Protein AF-A0A7S1JP87-F1 (afdb_monomer_lite)

Structure (mmCIF, N/CA/C/O backbone):
data_AF-A0A7S1JP87-F1
#
_entry.id   AF-A0A7S1JP87-F1
#
loop_
_atom_site.group_PDB
_atom_site.id
_atom_site.type_symbol
_atom_site.label_atom_id
_atom_site.label_alt_id
_atom_site.label_comp_id
_atom_site.label_asym_id
_atom_site.label_entity_id
_atom_site.label_seq_id
_atom_site.pdbx_PDB_ins_code
_atom_site.Cartn_x
_atom_site.Cartn_y
_atom_site.Cartn_z
_atom_site.occupancy
_atom_site.B_iso_or_equiv
_atom_site.auth_seq_id
_atom_site.auth_comp_id
_atom_site.auth_asym_id
_atom_site.auth_atom_id
_atom_site.pdbx_PDB_model_num
ATOM 1 N N . THR A 1 1 ? -20.630 7.062 28.995 1.00 48.25 1 THR A N 1
ATOM 2 C CA . THR A 1 1 ? -21.476 5.884 29.306 1.00 48.25 1 THR A CA 1
ATOM 3 C C . THR A 1 1 ? -22.941 6.229 29.568 1.00 48.25 1 THR A C 1
ATOM 5 O O . THR A 1 1 ? -23.794 5.438 29.190 1.00 48.25 1 THR A O 1
ATOM 8 N N . GLN A 1 2 ? -23.278 7.393 30.143 1.00 40.84 2 GLN A N 1
ATOM 9 C CA . GLN A 1 2 ? -24.676 7.776 30.430 1.00 40.84 2 GLN A CA 1
ATOM 10 C C . GLN A 1 2 ? -25.511 8.145 29.181 1.00 40.84 2 GLN A C 1
ATOM 12 O O . GLN A 1 2 ? -26.689 7.822 29.131 1.00 40.84 2 GLN A O 1
ATOM 17 N N . LEU A 1 3 ? -24.895 8.730 28.144 1.00 48.69 3 LEU A N 1
ATOM 18 C CA . LEU A 1 3 ? -25.589 9.198 26.928 1.00 48.69 3 LEU A CA 1
ATOM 19 C C . LEU A 1 3 ? -26.104 8.070 26.010 1.00 48.69 3 LEU A C 1
ATOM 21 O O . LEU A 1 3 ? -27.199 8.177 25.470 1.00 48.69 3 LEU A O 1
ATOM 25 N N . ILE A 1 4 ? -25.369 6.958 25.870 1.00 52.62 4 ILE A N 1
ATOM 26 C CA . ILE A 1 4 ? -25.821 5.794 25.074 1.00 52.62 4 ILE A CA 1
ATOM 27 C C . ILE A 1 4 ? -27.034 5.128 25.748 1.00 52.62 4 ILE A C 1
ATOM 29 O O . ILE A 1 4 ? -27.994 4.760 25.081 1.00 52.62 4 ILE A O 1
ATOM 33 N N . ARG A 1 5 ? -27.056 5.078 27.091 1.00 51.31 5 ARG A N 1
ATOM 34 C CA . ARG A 1 5 ? -28.220 4.609 27.869 1.00 51.31 5 ARG A CA 1
ATOM 35 C C . ARG A 1 5 ? -29.443 5.532 27.760 1.00 51.31 5 ARG A C 1
ATOM 37 O O . ARG A 1 5 ? -30.528 5.125 28.154 1.00 51.31 5 ARG A O 1
ATOM 44 N N . GLN A 1 6 ? -29.276 6.747 27.236 1.00 52.19 6 GLN A N 1
ATOM 45 C CA . GLN A 1 6 ? -30.342 7.728 27.006 1.00 52.19 6 GLN A CA 1
ATOM 46 C C . GLN A 1 6 ? -30.792 7.788 25.532 1.00 52.19 6 GLN A C 1
ATOM 48 O O . GLN A 1 6 ? -31.493 8.719 25.148 1.00 52.19 6 GLN A O 1
ATOM 53 N N . GLY A 1 7 ? -30.417 6.804 24.701 1.00 45.25 7 GLY A N 1
ATOM 54 C CA . GLY A 1 7 ? -30.905 6.677 23.321 1.00 45.25 7 GLY A CA 1
ATOM 55 C C . GLY A 1 7 ? -30.049 7.363 22.251 1.00 45.25 7 GLY A C 1
ATOM 56 O O . GLY A 1 7 ? -30.498 7.504 21.115 1.00 45.25 7 GLY A O 1
ATOM 57 N N . ALA A 1 8 ? -28.822 7.788 22.572 1.00 60.34 8 ALA A N 1
ATOM 58 C CA . ALA A 1 8 ? -27.892 8.291 21.562 1.00 60.34 8 ALA A CA 1
ATOM 59 C C . ALA A 1 8 ? -27.488 7.170 20.586 1.00 60.34 8 ALA A C 1
ATOM 61 O O . ALA A 1 8 ? -27.010 6.124 21.022 1.00 60.34 8 ALA A O 1
ATOM 62 N N . ASN A 1 9 ? -27.643 7.402 19.277 1.00 66.44 9 ASN A N 1
ATOM 63 C CA . ASN A 1 9 ? -27.236 6.454 18.238 1.00 66.44 9 ASN A CA 1
ATOM 64 C C . ASN A 1 9 ? -25.689 6.390 18.156 1.00 66.44 9 ASN A C 1
ATOM 66 O O . ASN A 1 9 ? -25.061 7.386 17.789 1.00 66.44 9 ASN A O 1
ATOM 70 N N . PRO A 1 10 ? -25.053 5.251 18.482 1.00 64.12 10 PRO A N 1
ATOM 71 C CA . PRO A 1 10 ? -23.597 5.125 18.477 1.00 64.12 10 PRO A CA 1
ATOM 72 C C . PRO A 1 10 ? -23.017 4.872 17.078 1.00 64.12 10 PRO A C 1
ATOM 74 O O . PRO A 1 10 ? -21.809 4.993 16.887 1.00 64.12 10 PRO A O 1
ATOM 77 N N . SER A 1 11 ? -23.864 4.569 16.092 1.00 59.50 11 SER A N 1
ATOM 78 C CA . SER A 1 11 ? -23.495 4.415 14.681 1.00 59.50 11 SER A CA 1
ATOM 79 C C . SER A 1 11 ? -23.531 5.743 13.916 1.00 59.50 11 SER A C 1
ATOM 81 O O . SER A 1 11 ? -23.435 5.746 12.692 1.00 59.50 11 SER A O 1
ATOM 83 N N . VAL A 1 12 ? -23.701 6.878 14.605 1.00 64.50 12 VAL A N 1
ATOM 84 C CA . VAL A 1 12 ? -23.635 8.196 13.967 1.00 64.50 12 VAL A CA 1
ATOM 85 C C . VAL A 1 12 ? -22.235 8.396 13.390 1.00 64.50 12 VAL A C 1
ATOM 87 O O . VAL A 1 12 ? -21.228 8.169 14.059 1.00 64.50 12 VAL A O 1
ATOM 90 N N . GLU A 1 13 ? -22.179 8.843 12.142 1.00 56.00 13 GLU A N 1
ATOM 91 C CA . GLU A 1 13 ? -20.954 9.303 11.498 1.00 56.00 13 GLU A CA 1
ATOM 92 C C . GLU A 1 13 ? -20.987 10.836 11.486 1.00 56.00 13 GLU A C 1
ATOM 94 O O . GLU A 1 13 ? -21.537 11.435 10.555 1.00 56.00 13 GLU A O 1
ATOM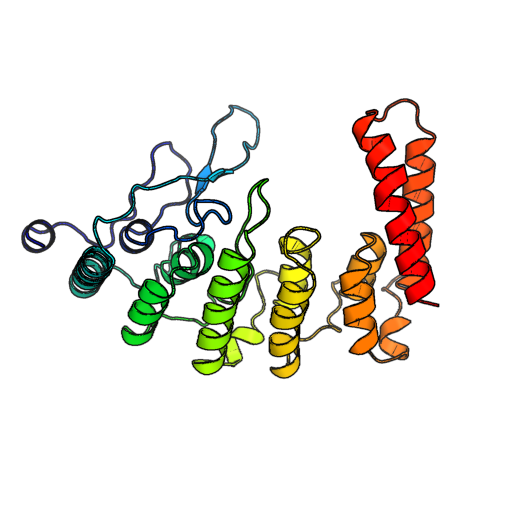 99 N N . PRO A 1 14 ? -20.513 11.519 12.546 1.00 55.47 14 PRO A N 1
ATOM 100 C CA . PRO A 1 14 ? -20.521 12.970 12.555 1.00 55.47 14 PRO A CA 1
ATOM 101 C C . PRO A 1 14 ? -19.633 13.481 11.417 1.00 55.47 14 PRO A C 1
ATOM 103 O O . PRO A 1 14 ? -18.435 13.205 11.355 1.00 55.47 14 PRO A O 1
ATOM 106 N N . SER A 1 15 ? -20.228 14.252 10.508 1.00 51.78 15 SER A N 1
ATOM 107 C CA . SER A 1 15 ? -19.459 15.007 9.521 1.00 51.78 15 SER A CA 1
ATOM 108 C C . SER A 1 15 ? -18.730 16.131 10.245 1.00 51.78 15 SER A C 1
ATOM 110 O O . SER A 1 15 ? -19.351 16.922 10.963 1.00 51.78 15 SER A O 1
ATOM 112 N N . LEU A 1 16 ? -17.429 16.252 10.013 1.00 54.56 16 LEU A N 1
ATOM 113 C CA . LEU A 1 16 ? -16.625 17.382 10.472 1.00 54.56 16 LEU A CA 1
ATOM 114 C C . LEU A 1 16 ? -16.918 18.634 9.603 1.00 54.56 16 LEU A C 1
ATOM 116 O O . LEU A 1 16 ? -16.013 19.125 8.960 1.00 54.56 16 LEU A O 1
ATOM 120 N N . ARG A 1 17 ? -18.184 19.115 9.570 1.00 47.09 17 ARG A N 1
ATOM 121 C CA . ARG A 1 17 ? -18.746 20.281 8.817 1.00 47.09 17 ARG A CA 1
ATOM 122 C C . ARG A 1 17 ? -17.831 20.853 7.698 1.00 47.09 17 ARG A C 1
ATOM 124 O O . ARG A 1 17 ? -16.993 21.692 8.001 1.00 47.09 17 ARG A O 1
ATOM 131 N N . HIS A 1 18 ? -18.096 20.609 6.407 1.00 44.28 18 HIS A N 1
ATOM 132 C CA . HIS A 1 18 ? -19.004 21.345 5.507 1.00 44.28 18 HIS A CA 1
ATOM 133 C C . HIS A 1 18 ? -19.299 20.577 4.179 1.00 44.28 18 HIS A C 1
ATOM 135 O O . HIS A 1 18 ? -18.489 20.466 3.263 1.00 44.28 18 HIS A O 1
ATOM 141 N N . ARG A 1 19 ? -20.558 20.132 4.057 1.00 36.78 19 ARG A N 1
ATOM 142 C CA . ARG A 1 19 ? -21.379 19.825 2.861 1.00 36.78 19 ARG A CA 1
ATOM 143 C C . ARG A 1 19 ? -2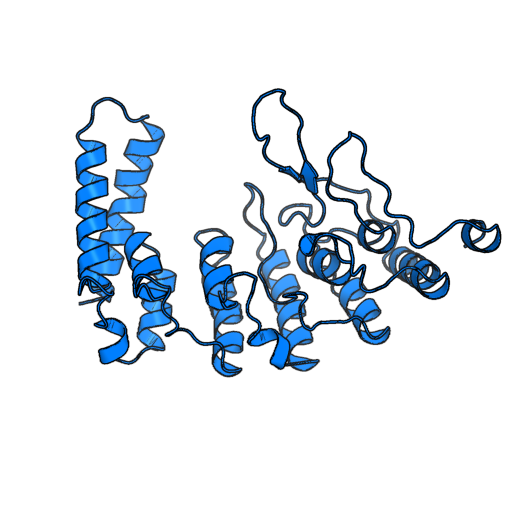0.976 18.770 1.812 1.00 36.78 19 ARG A C 1
ATOM 145 O O . ARG A 1 19 ? -21.894 18.371 1.108 1.00 36.78 19 ARG A O 1
ATOM 152 N N . HIS A 1 20 ? -19.754 18.240 1.726 1.00 43.41 20 HIS A N 1
ATOM 153 C CA . HIS A 1 20 ? -19.440 17.123 0.797 1.00 43.41 20 HIS A CA 1
ATOM 154 C C . HIS A 1 20 ? -18.233 16.271 1.261 1.00 43.41 20 HIS A C 1
ATOM 156 O O . HIS A 1 20 ? -17.220 16.199 0.568 1.00 43.41 20 HIS A O 1
ATOM 162 N N . GLU A 1 21 ? -18.289 15.660 2.450 1.00 53.44 21 GLU A N 1
ATOM 163 C CA . GLU A 1 21 ? -17.079 15.198 3.161 1.00 53.44 21 GLU A CA 1
ATOM 164 C C . GLU A 1 21 ? -17.000 13.696 3.464 1.00 53.44 21 GLU A C 1
ATOM 166 O O . GLU A 1 21 ? -18.008 12.996 3.558 1.00 53.44 21 GLU A O 1
ATOM 171 N N . LYS A 1 22 ? -15.760 13.215 3.674 1.00 59.12 22 LYS A N 1
ATOM 172 C CA . LYS A 1 22 ? -15.466 11.916 4.293 1.00 59.12 22 LYS A CA 1
ATOM 173 C C . LYS A 1 22 ? -16.102 11.885 5.693 1.00 59.12 22 LYS A C 1
ATOM 175 O O . LYS A 1 22 ? -15.598 12.529 6.610 1.00 59.12 22 LYS A O 1
ATOM 180 N N . ALA A 1 23 ? -17.189 11.140 5.860 1.00 69.75 23 ALA A N 1
ATOM 181 C CA . ALA A 1 23 ? -17.773 10.882 7.170 1.00 69.75 23 ALA A CA 1
ATOM 182 C C . ALA A 1 23 ? -16.894 9.887 7.947 1.00 69.75 23 ALA A C 1
ATOM 184 O O . ALA A 1 23 ? -16.397 8.908 7.379 1.00 69.75 23 ALA A O 1
ATOM 185 N N . TYR A 1 24 ? -16.662 10.169 9.230 1.00 81.94 24 TYR A N 1
ATOM 186 C CA . TYR A 1 24 ? -15.926 9.283 10.125 1.00 81.94 24 TYR A CA 1
ATOM 187 C C . TYR A 1 24 ? -16.892 8.691 11.156 1.00 81.94 24 TYR A C 1
ATOM 189 O O . TYR A 1 24 ? -17.609 9.446 11.815 1.00 81.94 24 TYR A O 1
ATOM 197 N N . PRO A 1 25 ? -16.895 7.364 11.344 1.00 88.00 25 PRO A N 1
ATOM 198 C CA . PRO A 1 25 ? -17.587 6.725 12.455 1.00 88.00 25 PRO A CA 1
ATOM 199 C C . PRO A 1 25 ? -17.094 7.275 13.793 1.00 88.00 25 PRO A C 1
ATOM 201 O O . PRO A 1 25 ? -15.892 7.489 13.972 1.00 88.00 25 PRO A O 1
ATOM 204 N N . LEU A 1 26 ? -17.997 7.433 14.765 1.00 88.44 26 LEU A N 1
ATOM 205 C CA . LEU A 1 26 ? -17.631 7.845 16.128 1.00 88.44 26 LEU A CA 1
ATOM 206 C C . LEU A 1 26 ? -16.529 6.970 16.733 1.00 88.44 26 LEU A C 1
ATOM 208 O O . LEU A 1 26 ? -15.628 7.479 17.396 1.00 88.44 26 LEU A O 1
ATOM 212 N N . LEU A 1 27 ? -16.570 5.663 16.460 1.00 91.75 27 LEU A N 1
ATOM 213 C CA . LEU A 1 27 ? -15.537 4.733 16.904 1.00 91.75 27 LEU A CA 1
ATOM 214 C C . LEU A 1 27 ? -14.157 5.100 16.336 1.00 91.75 27 LEU A C 1
ATOM 216 O O . LEU A 1 27 ? -13.171 5.048 17.065 1.00 91.75 27 LEU A O 1
ATOM 220 N N . SER A 1 28 ? -14.084 5.534 15.077 1.00 92.38 28 SER A N 1
ATOM 221 C CA . SER A 1 28 ? -12.836 5.974 14.448 1.00 92.38 28 SER A CA 1
ATOM 222 C C . SER A 1 28 ? -12.306 7.267 15.072 1.00 92.38 28 SER A C 1
ATOM 224 O O . SER A 1 28 ? -11.112 7.381 15.321 1.00 92.38 28 SER A O 1
ATOM 226 N N . LEU A 1 29 ? -13.190 8.223 15.382 1.00 90.81 29 LEU A N 1
ATOM 227 C CA . LEU A 1 29 ? -12.820 9.488 16.036 1.00 90.81 29 LEU A CA 1
ATOM 228 C C . LEU A 1 29 ? -12.385 9.311 17.497 1.00 90.81 29 LEU A C 1
ATOM 230 O O . LEU A 1 29 ? -11.762 10.203 18.060 1.00 90.81 29 LEU A O 1
ATOM 234 N N . SER A 1 30 ? -12.714 8.176 18.117 1.00 93.19 30 SER A N 1
ATOM 235 C CA . SER A 1 30 ? -12.288 7.865 19.484 1.00 93.19 30 SER A CA 1
ATOM 236 C C . SER A 1 30 ? -10.864 7.306 19.588 1.00 93.19 30 SER A C 1
ATOM 238 O O . SER A 1 30 ? -10.416 7.042 20.698 1.00 93.19 30 SER A O 1
ATOM 240 N N . ILE A 1 31 ? -10.154 7.110 18.472 1.00 94.62 31 ILE A N 1
ATOM 241 C CA . ILE A 1 31 ? -8.802 6.538 18.449 1.00 94.62 31 ILE A CA 1
ATOM 242 C C . ILE A 1 31 ? -7.760 7.661 18.498 1.00 94.62 31 ILE A C 1
ATOM 244 O O . ILE A 1 31 ? -7.715 8.500 17.598 1.00 94.62 31 ILE A O 1
ATOM 248 N N . ASP A 1 32 ? -6.881 7.641 19.503 1.00 92.75 32 ASP A N 1
ATOM 249 C CA . ASP A 1 32 ? -5.786 8.605 19.611 1.00 92.75 32 ASP A CA 1
ATOM 250 C C . ASP A 1 32 ? -4.741 8.383 18.517 1.00 92.75 32 ASP A C 1
ATOM 252 O O . ASP A 1 32 ? -4.296 7.259 18.268 1.00 92.75 32 ASP A O 1
ATOM 256 N N . ASP A 1 33 ? -4.300 9.480 17.907 1.00 89.94 33 ASP A N 1
ATOM 257 C CA . ASP A 1 33 ? -3.149 9.514 17.010 1.00 89.94 33 ASP A CA 1
ATOM 258 C C . ASP A 1 33 ? -1.844 9.442 17.817 1.00 89.94 33 ASP A C 1
ATOM 260 O O . ASP A 1 33 ? -1.506 10.393 18.528 1.00 89.94 33 ASP A O 1
ATOM 264 N N . MET A 1 34 ? -1.097 8.339 17.696 1.00 87.81 34 MET A N 1
ATOM 265 C CA . MET A 1 34 ? 0.194 8.119 18.367 1.00 87.81 34 MET A CA 1
ATOM 266 C C . MET A 1 34 ? 1.387 8.626 17.549 1.00 87.81 34 MET A C 1
ATOM 268 O O . MET A 1 34 ? 2.522 8.546 18.012 1.00 87.81 34 MET A O 1
ATOM 272 N N . THR A 1 35 ? 1.145 9.175 16.355 1.00 83.25 35 THR A N 1
ATOM 273 C CA . THR A 1 35 ? 2.196 9.598 15.417 1.00 83.25 35 THR A CA 1
ATOM 274 C C . THR A 1 35 ? 2.508 11.091 15.477 1.00 83.25 35 THR A C 1
ATOM 276 O O . THR A 1 35 ? 3.273 11.594 14.654 1.00 83.25 35 THR A O 1
ATOM 279 N N . ASP A 1 36 ? 1.885 11.817 16.411 1.00 78.50 36 ASP A N 1
ATOM 280 C CA . ASP A 1 36 ? 1.918 13.286 16.488 1.00 78.50 36 ASP A CA 1
ATOM 281 C C . ASP A 1 36 ? 1.579 13.952 15.142 1.00 78.50 36 ASP A C 1
ATOM 283 O O . ASP A 1 36 ? 2.114 15.001 14.782 1.00 78.50 36 ASP A O 1
ATOM 287 N N . SER A 1 37 ? 0.670 13.324 14.392 1.00 76.62 37 SER A N 1
ATOM 288 C CA . SER A 1 37 ? 0.200 13.732 13.070 1.00 76.62 37 SER A CA 1
ATOM 289 C C . SER A 1 37 ? 1.274 13.731 11.979 1.00 76.62 37 SER A C 1
ATOM 291 O O . SER A 1 37 ? 1.084 14.337 10.922 1.00 76.62 37 SER A O 1
ATOM 293 N N . THR A 1 38 ? 2.381 13.006 12.192 1.00 78.44 38 THR A N 1
ATOM 294 C CA . THR A 1 38 ? 3.339 12.689 11.119 1.00 78.44 38 THR A CA 1
ATOM 295 C C . THR A 1 38 ? 2.737 11.723 10.101 1.00 78.44 38 THR A C 1
ATOM 297 O O . THR A 1 38 ? 3.007 11.853 8.908 1.00 78.44 38 THR A O 1
ATOM 300 N N . ILE A 1 39 ? 1.854 10.823 10.549 1.00 81.81 39 ILE A N 1
ATOM 301 C CA . ILE A 1 39 ? 1.005 9.987 9.700 1.00 81.81 39 ILE A CA 1
ATOM 302 C C . ILE A 1 39 ? -0.452 10.318 10.038 1.00 81.81 39 ILE A C 1
ATOM 304 O O . ILE A 1 39 ? -0.994 9.816 11.021 1.00 81.81 39 ILE A O 1
ATOM 308 N N . PRO A 1 40 ? -1.118 11.187 9.266 1.00 82.56 40 PRO A N 1
ATOM 309 C CA . PRO A 1 40 ? -2.461 11.596 9.633 1.00 82.56 40 PRO A CA 1
ATOM 310 C C . PRO A 1 40 ? -3.466 10.449 9.520 1.00 82.56 40 PRO A C 1
ATOM 312 O O . PRO A 1 40 ? -3.652 9.851 8.457 1.00 82.56 40 PRO A O 1
ATOM 315 N N . SER A 1 41 ? -4.161 10.183 10.620 1.00 83.81 41 SER A N 1
ATOM 316 C CA . SER A 1 41 ? -5.210 9.164 10.699 1.00 83.81 41 SER A CA 1
ATOM 317 C C . SER A 1 41 ? -6.599 9.708 10.337 1.00 83.81 41 SER A C 1
ATOM 319 O O . SER A 1 41 ? -7.477 8.951 9.920 1.00 83.81 41 SER A O 1
ATOM 321 N N . ILE A 1 42 ? -6.800 11.028 10.442 1.00 86.12 42 ILE A N 1
ATOM 322 C CA . ILE A 1 42 ? -8.068 11.715 10.166 1.00 86.12 42 ILE A CA 1
ATOM 323 C C . ILE A 1 42 ? -7.817 12.891 9.221 1.00 86.12 42 ILE A C 1
ATOM 325 O O . ILE A 1 42 ? -6.884 13.672 9.404 1.00 86.12 42 ILE A O 1
ATOM 329 N N . TRP A 1 43 ? -8.676 13.020 8.212 1.00 81.75 43 TRP A N 1
ATOM 330 C CA . TRP A 1 43 ? -8.559 13.999 7.138 1.00 81.75 43 TRP A CA 1
ATOM 331 C C . TRP A 1 43 ? -9.874 14.744 6.935 1.00 81.75 43 TRP A C 1
ATOM 333 O O . TRP A 1 43 ? -10.942 14.136 6.959 1.00 81.75 43 TRP A O 1
ATOM 343 N N . VAL A 1 44 ? -9.795 16.040 6.645 1.00 76.50 44 VAL A N 1
ATOM 344 C CA . VAL A 1 44 ? -10.936 16.862 6.219 1.00 76.50 44 VAL A CA 1
ATOM 345 C C . VAL A 1 44 ? -10.665 17.436 4.836 1.00 76.50 44 VAL A C 1
ATOM 347 O O . VAL A 1 44 ? -9.543 17.824 4.508 1.00 76.50 44 VAL A O 1
ATOM 350 N N . GLN A 1 45 ? -11.693 17.468 3.991 1.00 68.31 45 GLN A N 1
ATOM 351 C CA . GLN A 1 45 ? -11.585 18.047 2.659 1.00 68.31 45 GLN A CA 1
ATOM 352 C C . GLN A 1 45 ? -11.576 19.576 2.780 1.00 68.31 45 GLN A C 1
ATOM 354 O O . GLN A 1 45 ? -12.511 20.160 3.316 1.00 68.31 45 GLN A O 1
ATOM 359 N N . GLY A 1 46 ? -10.537 20.246 2.276 1.00 53.50 46 GLY A N 1
ATOM 360 C CA . GLY A 1 46 ? -10.566 21.707 2.193 1.00 53.50 46 GLY A CA 1
ATOM 361 C C . GLY A 1 46 ? -11.612 22.177 1.171 1.00 53.50 46 GLY A C 1
ATOM 362 O O . GLY A 1 46 ? -11.799 21.535 0.136 1.00 53.50 46 GLY A O 1
ATOM 363 N N . GLN A 1 47 ? -12.259 23.321 1.402 1.00 52.06 47 GLN A N 1
ATOM 364 C CA . GLN A 1 47 ? -12.999 24.022 0.349 1.00 52.06 47 GLN A CA 1
ATOM 365 C C . GLN A 1 47 ? -12.139 25.134 -0.246 1.00 52.06 47 GLN A C 1
ATOM 367 O O . GLN A 1 47 ? -11.723 26.053 0.453 1.00 52.06 47 GLN A O 1
ATOM 372 N N . VAL A 1 48 ? -11.931 25.083 -1.561 1.00 46.56 48 VAL A N 1
ATOM 373 C CA . VAL A 1 48 ? -11.727 26.291 -2.364 1.00 46.56 48 VAL A CA 1
ATOM 374 C C . VAL A 1 48 ? -12.748 26.213 -3.501 1.00 46.56 48 VAL A C 1
ATOM 376 O O . VAL A 1 48 ? -12.756 25.206 -4.214 1.00 46.56 48 VAL A O 1
ATOM 379 N N . PRO A 1 49 ? -13.639 27.204 -3.680 1.00 39.47 49 PRO A N 1
ATOM 380 C CA . PRO A 1 49 ? -14.545 27.220 -4.824 1.00 39.47 49 PRO A CA 1
ATOM 381 C C . PRO A 1 49 ? -13.732 27.088 -6.121 1.00 39.47 49 PRO A C 1
ATOM 383 O O . PRO A 1 49 ? -12.750 27.801 -6.309 1.00 39.47 49 PRO A O 1
ATOM 386 N N . ASN A 1 50 ? -14.117 26.156 -6.997 1.00 46.16 50 ASN A N 1
ATOM 387 C CA . ASN A 1 50 ? -13.492 25.888 -8.303 1.00 46.16 50 ASN A CA 1
ATOM 388 C C . ASN A 1 50 ? -12.058 25.313 -8.290 1.00 46.16 50 ASN A C 1
ATOM 390 O O . ASN A 1 50 ? -11.397 25.301 -9.330 1.00 46.16 50 ASN A O 1
ATOM 394 N N . ARG A 1 51 ? -11.576 24.765 -7.163 1.00 49.22 51 ARG A N 1
ATOM 395 C CA . ARG A 1 51 ? -10.314 24.003 -7.114 1.00 49.22 51 ARG A CA 1
ATOM 396 C C . ARG A 1 51 ? -10.475 22.764 -6.237 1.00 49.22 51 ARG A C 1
ATOM 398 O O . ARG A 1 51 ? -10.959 22.868 -5.115 1.00 49.22 51 ARG A O 1
ATOM 405 N N . TRP A 1 52 ? -10.026 21.600 -6.713 1.00 49.22 52 TRP A N 1
ATOM 406 C CA . TRP A 1 52 ? -9.842 20.421 -5.860 1.00 49.22 52 TRP A CA 1
ATOM 407 C C . TRP A 1 52 ? -8.846 20.785 -4.748 1.00 49.22 52 TRP A C 1
ATOM 409 O O . TRP A 1 52 ? -7.637 20.795 -4.976 1.00 49.22 52 TRP A O 1
ATOM 419 N N . SER A 1 53 ? -9.339 21.174 -3.570 1.00 57.38 53 SER A N 1
ATOM 420 C CA . SER A 1 53 ? -8.465 21.479 -2.437 1.00 57.38 53 SER A CA 1
ATOM 421 C C . SER A 1 53 ? -7.866 20.182 -1.915 1.00 57.38 53 SER A C 1
ATOM 423 O O . SER A 1 53 ? -8.552 19.159 -1.852 1.00 57.38 53 SER A O 1
ATOM 425 N N . ARG A 1 54 ? -6.587 20.206 -1.543 1.00 63.97 54 ARG A N 1
ATOM 426 C CA . ARG A 1 54 ? -5.947 19.033 -0.942 1.00 63.97 54 ARG A CA 1
ATOM 427 C C . ARG A 1 54 ? -6.618 18.735 0.409 1.00 63.97 54 ARG A C 1
ATOM 429 O O . ARG A 1 54 ? -6.986 19.676 1.114 1.00 63.97 54 ARG A O 1
ATOM 436 N N . PRO A 1 55 ? -6.834 17.461 0.770 1.00 69.81 55 PRO A N 1
ATOM 437 C CA . PRO A 1 55 ? -7.309 17.120 2.103 1.00 69.81 55 PRO A CA 1
ATOM 438 C C . PRO A 1 55 ? -6.278 17.567 3.148 1.00 69.81 55 PRO A C 1
ATOM 440 O O . PRO A 1 55 ? -5.072 17.472 2.919 1.00 69.81 55 PRO A O 1
ATOM 443 N N . HIS A 1 56 ? -6.760 18.066 4.282 1.00 75.31 56 HIS A N 1
ATOM 444 C CA . HIS A 1 56 ? -5.940 18.548 5.388 1.00 75.31 56 HIS A CA 1
ATOM 445 C C . HIS A 1 56 ? -6.035 17.567 6.559 1.00 75.31 56 HIS A C 1
ATOM 447 O O . HIS A 1 56 ? -7.134 17.086 6.857 1.00 75.31 56 HIS A O 1
ATOM 453 N N . PRO A 1 57 ? -4.915 17.255 7.228 1.00 81.06 57 PRO A N 1
ATOM 454 C CA . PRO A 1 57 ? -4.944 16.408 8.409 1.00 81.06 57 PRO A CA 1
ATOM 455 C C . PRO A 1 57 ? -5.659 17.114 9.564 1.00 81.06 57 PRO A C 1
ATOM 457 O O . PRO A 1 57 ? -5.493 18.319 9.764 1.00 81.06 57 PRO A O 1
ATOM 460 N N . VAL A 1 58 ? -6.428 16.360 10.345 1.00 82.56 58 VAL A N 1
ATOM 461 C CA . VAL A 1 58 ? -7.072 16.852 11.568 1.00 82.56 58 VAL A CA 1
ATOM 462 C C . VAL A 1 58 ? -6.410 16.221 12.777 1.00 82.56 58 VAL A C 1
ATOM 464 O O . VAL A 1 58 ? -6.327 15.000 12.885 1.00 82.56 58 VAL A O 1
ATOM 467 N N . ARG A 1 59 ? -5.990 17.069 13.717 1.00 83.06 59 ARG A N 1
ATOM 468 C CA . ARG A 1 59 ? -5.460 16.638 15.008 1.00 83.06 59 ARG A CA 1
ATOM 469 C C . ARG A 1 59 ? -6.559 16.708 16.061 1.00 83.06 59 ARG A C 1
ATOM 471 O O . ARG A 1 59 ? -6.982 17.798 16.443 1.00 83.06 59 ARG A O 1
ATOM 478 N N . LEU A 1 60 ? -7.014 15.548 16.520 1.00 84.94 60 LEU A N 1
ATOM 479 C CA . LEU A 1 60 ? -7.931 15.454 17.653 1.00 84.94 60 LEU A CA 1
ATOM 480 C C . LEU A 1 60 ? -7.166 15.538 18.985 1.00 84.94 60 LEU A C 1
ATOM 482 O O . LEU A 1 60 ? -5.993 15.151 19.043 1.00 84.94 60 LEU A O 1
ATOM 486 N N . PRO A 1 61 ? -7.796 16.049 20.060 1.00 86.56 61 PRO A N 1
ATOM 487 C CA . PRO A 1 61 ? -7.223 15.956 21.397 1.00 86.56 61 PRO A CA 1
ATOM 488 C C . PRO A 1 61 ? -7.117 14.486 21.814 1.00 86.56 61 PRO A C 1
ATOM 490 O O . PRO A 1 61 ? -8.044 13.714 21.580 1.00 86.56 61 PRO A O 1
ATOM 493 N N . ARG A 1 62 ? -5.998 14.118 22.448 1.00 89.94 62 ARG A N 1
ATOM 494 C CA . ARG A 1 62 ? -5.823 12.772 23.002 1.00 89.94 62 ARG A CA 1
ATOM 495 C C . ARG A 1 62 ? -6.660 12.582 24.260 1.00 89.94 62 ARG A C 1
ATOM 497 O O . ARG A 1 62 ? -6.874 13.536 25.016 1.00 89.94 62 ARG A O 1
ATOM 504 N N . TRP A 1 63 ? -7.065 11.347 24.530 1.00 91.81 63 TRP A N 1
ATOM 505 C CA . TRP A 1 63 ? -7.643 11.005 25.824 1.00 91.81 63 TRP A CA 1
ATOM 506 C C . TRP A 1 63 ? -6.630 11.200 26.953 1.00 91.81 63 TRP A C 1
ATOM 508 O O . TRP A 1 63 ? -5.417 11.088 26.780 1.00 91.81 63 TRP A O 1
ATOM 518 N N . SER A 1 64 ? -7.139 11.457 28.158 1.00 91.81 64 SER A N 1
ATOM 519 C CA . SER A 1 64 ? -6.307 11.653 29.352 1.00 91.81 64 SER A CA 1
ATOM 520 C C . SER A 1 64 ? -5.508 10.403 29.743 1.00 91.81 64 SER A C 1
ATOM 522 O O . SER A 1 64 ? -4.517 10.513 30.461 1.00 91.81 64 SER A O 1
ATOM 524 N N . SER A 1 65 ? -5.941 9.216 29.306 1.00 92.75 65 SER A N 1
ATOM 525 C CA . SER A 1 65 ? -5.224 7.959 29.510 1.00 92.75 65 SER A CA 1
ATOM 526 C C . SER A 1 65 ? -5.594 6.904 28.455 1.00 92.75 65 SER A C 1
ATOM 528 O O . SER A 1 65 ? -6.720 6.915 27.944 1.00 92.75 65 SER A O 1
ATOM 530 N N . PRO A 1 66 ? -4.706 5.927 28.176 1.00 90.94 66 PRO A N 1
ATOM 531 C CA . PRO A 1 66 ? -5.026 4.794 27.303 1.00 90.94 66 PRO A CA 1
ATOM 532 C C . PRO A 1 66 ? -6.215 3.959 27.802 1.00 90.94 66 PRO A C 1
ATOM 534 O O . PRO A 1 66 ? -6.974 3.420 27.001 1.00 90.94 66 PRO A O 1
ATOM 537 N N . GLN A 1 67 ? -6.409 3.868 29.123 1.00 93.38 67 GLN A N 1
ATOM 538 C CA . GLN A 1 67 ? -7.544 3.160 29.725 1.00 93.38 67 GLN A CA 1
ATOM 539 C C . GLN A 1 67 ? -8.866 3.875 29.442 1.00 93.38 67 GLN A C 1
ATOM 541 O O . GLN A 1 67 ? -9.886 3.218 29.253 1.00 93.38 67 GLN A O 1
ATOM 546 N N . LEU A 1 68 ? -8.855 5.212 29.395 1.00 93.88 68 LEU A N 1
ATOM 547 C CA . LEU A 1 68 ? -10.037 5.983 29.028 1.00 93.88 68 LEU A CA 1
ATOM 548 C C . LEU A 1 68 ? -10.398 5.757 27.557 1.00 93.88 68 LEU A C 1
ATOM 550 O O . LEU A 1 68 ? -11.567 5.512 27.270 1.00 93.88 68 LEU A O 1
ATOM 554 N N . GLN A 1 69 ? -9.413 5.765 26.652 1.00 95.56 69 GLN A N 1
ATOM 555 C CA . GLN A 1 69 ? -9.637 5.417 25.245 1.00 95.56 69 GLN A CA 1
ATOM 556 C C . GLN A 1 69 ? -10.266 4.020 25.115 1.00 95.56 69 GLN A C 1
ATOM 558 O O . GLN A 1 69 ? -11.301 3.868 24.469 1.00 95.56 69 GLN A O 1
ATOM 563 N N . ASP A 1 70 ? -9.673 3.007 25.756 1.00 94.50 70 ASP A N 1
ATOM 564 C CA . ASP A 1 70 ? -10.163 1.623 25.711 1.00 94.50 70 ASP A CA 1
ATOM 565 C C . ASP A 1 70 ? -11.594 1.504 26.263 1.00 94.50 70 ASP A C 1
ATOM 567 O O . ASP A 1 70 ? -12.450 0.877 25.634 1.00 94.50 70 ASP A O 1
ATOM 571 N N . ALA A 1 71 ? -11.896 2.188 27.372 1.00 94.94 71 ALA A N 1
ATOM 572 C CA . ALA A 1 71 ? -13.235 2.230 27.954 1.00 94.94 71 ALA A CA 1
ATOM 573 C C . ALA A 1 71 ? -14.260 2.918 27.037 1.00 94.94 71 ALA A C 1
ATOM 575 O O . ALA A 1 71 ? -15.397 2.453 26.927 1.00 94.94 71 ALA A O 1
ATOM 576 N N . VAL A 1 72 ? -13.880 4.011 26.365 1.00 95.00 72 VAL A N 1
ATOM 577 C CA . VAL A 1 72 ? -14.748 4.720 25.410 1.00 95.00 72 VAL A CA 1
ATOM 578 C C . VAL A 1 72 ? -15.009 3.858 24.178 1.00 95.00 72 VAL A C 1
ATOM 580 O O . VAL A 1 72 ? -16.171 3.664 23.820 1.00 95.00 72 VAL A O 1
ATOM 583 N N . MET A 1 73 ? -13.964 3.294 23.568 1.00 96.62 73 MET A N 1
ATOM 584 C CA . MET A 1 73 ? -14.094 2.389 22.422 1.00 96.62 73 MET A CA 1
ATOM 585 C C . MET A 1 73 ? -14.956 1.172 22.772 1.00 96.62 73 MET A C 1
ATOM 587 O O . MET A 1 73 ? -15.868 0.823 22.025 1.00 96.62 73 MET A O 1
ATOM 591 N N . THR A 1 74 ? -14.718 0.564 23.935 1.00 95.88 74 THR A N 1
ATOM 592 C CA . THR A 1 74 ? -15.505 -0.563 24.449 1.00 95.88 74 THR A CA 1
ATOM 593 C C . THR A 1 74 ? -16.972 -0.185 24.620 1.00 95.88 74 THR A C 1
ATOM 595 O O . THR A 1 74 ? -17.839 -0.888 24.112 1.00 95.88 74 THR A O 1
ATOM 598 N N . ALA A 1 75 ? -17.263 0.960 25.243 1.00 94.94 75 ALA A N 1
ATOM 599 C CA . ALA A 1 75 ? -18.634 1.429 25.422 1.00 94.94 75 ALA A CA 1
ATOM 600 C C . ALA A 1 75 ? -19.344 1.738 24.093 1.00 94.94 75 ALA A C 1
ATOM 602 O O . ALA A 1 75 ? -20.552 1.531 23.995 1.00 94.94 75 ALA A O 1
ATOM 603 N N . LEU A 1 76 ? -18.625 2.234 23.081 1.00 94.69 76 LEU A N 1
ATOM 604 C CA . LEU A 1 76 ? -19.178 2.465 21.743 1.00 94.69 76 LEU A CA 1
ATOM 605 C C . LEU A 1 76 ? -19.519 1.143 21.051 1.00 94.69 76 LEU A C 1
ATOM 607 O O . LEU A 1 76 ? -20.623 1.003 20.528 1.00 94.69 76 LEU A O 1
ATOM 611 N N . ILE A 1 77 ? -18.607 0.168 21.090 1.00 94.56 77 ILE A N 1
ATOM 612 C CA . ILE A 1 77 ? -18.815 -1.161 20.500 1.00 94.56 77 ILE A CA 1
ATOM 613 C C . ILE A 1 77 ? -19.968 -1.888 21.206 1.00 94.56 77 ILE A C 1
ATOM 615 O O . ILE A 1 77 ? -20.875 -2.373 20.536 1.00 94.56 77 ILE A O 1
ATOM 619 N N . ASP A 1 78 ? -19.992 -1.900 22.542 1.00 93.69 78 ASP A N 1
ATOM 620 C CA . ASP A 1 78 ? -21.086 -2.498 23.327 1.00 93.69 78 ASP A CA 1
ATOM 621 C C . ASP A 1 78 ? -22.416 -1.760 23.139 1.00 93.69 78 ASP A C 1
ATOM 623 O O . ASP A 1 78 ? -23.485 -2.350 23.275 1.00 93.69 78 ASP A O 1
ATOM 627 N N . GLY A 1 79 ? -22.358 -0.471 22.798 1.00 91.75 79 GLY A N 1
ATOM 628 C CA . GLY A 1 79 ? -23.518 0.327 22.416 1.00 91.75 79 GLY A CA 1
ATOM 629 C C . GLY A 1 79 ? -24.074 -0.000 21.028 1.00 91.75 79 GLY A C 1
ATOM 630 O O . GLY A 1 79 ? -25.171 0.449 20.713 1.00 91.75 79 GLY A O 1
ATOM 631 N N . GLY A 1 80 ? -23.357 -0.767 20.200 1.00 89.81 80 GLY A N 1
ATOM 632 C CA . GLY A 1 80 ? -23.763 -1.105 18.833 1.00 89.81 80 GLY A CA 1
ATOM 633 C C . GLY A 1 80 ? -23.129 -0.236 17.741 1.00 89.81 80 GLY A C 1
ATOM 634 O O . GLY A 1 80 ? -23.630 -0.212 16.617 1.00 89.81 80 GLY A O 1
ATOM 635 N N . ALA A 1 81 ? -22.040 0.487 18.029 1.00 91.25 81 ALA A N 1
ATOM 636 C CA . ALA A 1 81 ? -21.249 1.113 16.969 1.00 91.25 81 ALA A CA 1
ATOM 637 C C . ALA A 1 81 ? -20.746 0.038 15.987 1.00 91.25 81 ALA A C 1
ATOM 639 O O . ALA A 1 81 ? -20.211 -0.990 16.407 1.00 91.25 81 ALA A O 1
ATOM 640 N N . ASP A 1 82 ? -20.887 0.280 14.678 1.00 91.75 82 ASP A N 1
ATOM 641 C CA . ASP A 1 82 ? -20.379 -0.647 13.663 1.00 91.75 82 ASP A CA 1
ATOM 642 C C . ASP A 1 82 ? -18.844 -0.643 13.687 1.00 91.75 82 ASP A C 1
ATOM 644 O O . ASP A 1 82 ? -18.197 0.289 13.204 1.00 91.75 82 ASP A O 1
ATOM 648 N N . ILE A 1 83 ? -18.261 -1.713 14.234 1.00 93.69 83 ILE A N 1
ATOM 649 C CA . ILE A 1 83 ? -16.809 -1.916 14.324 1.00 93.69 83 ILE A CA 1
ATOM 650 C C . ILE A 1 83 ? -16.118 -1.896 12.952 1.00 93.69 83 ILE A C 1
ATOM 652 O O . ILE A 1 83 ? -14.935 -1.569 12.845 1.00 93.69 83 ILE A O 1
ATOM 656 N N . ASN A 1 84 ? -16.858 -2.233 11.897 1.00 92.62 84 ASN A N 1
ATOM 657 C CA . ASN A 1 84 ? -16.349 -2.338 10.538 1.00 92.62 84 ASN A CA 1
ATOM 658 C C . ASN A 1 84 ? -16.596 -1.077 9.712 1.00 92.62 84 ASN A C 1
ATOM 660 O O . ASN A 1 84 ? -15.897 -0.868 8.717 1.00 92.62 84 ASN A O 1
ATOM 664 N N . ALA A 1 85 ? -17.592 -0.279 10.105 1.00 89.44 85 ALA A N 1
ATOM 665 C CA . ALA A 1 85 ? -18.090 0.888 9.388 1.00 89.44 85 ALA A CA 1
ATOM 666 C C . ALA A 1 85 ? -18.145 0.656 7.872 1.00 89.44 85 ALA A C 1
ATOM 668 O O . ALA A 1 85 ? -17.458 1.313 7.085 1.00 89.44 85 ALA A O 1
ATOM 669 N N . ARG A 1 86 ? -18.906 -0.359 7.446 1.00 80.19 86 ARG A N 1
ATOM 670 C CA . ARG A 1 86 ? -18.809 -0.902 6.074 1.00 80.19 86 ARG A CA 1
ATOM 671 C C . ARG A 1 86 ? -19.140 0.104 4.972 1.00 80.19 86 ARG A C 1
ATOM 673 O O . ARG A 1 86 ? -18.660 -0.068 3.850 1.00 80.19 86 ARG A O 1
ATOM 680 N N . PHE A 1 87 ? -19.928 1.122 5.293 1.00 78.19 87 PHE A N 1
ATOM 681 C CA . PHE A 1 87 ? -20.340 2.182 4.374 1.00 78.19 87 PHE A CA 1
ATOM 682 C C . PHE A 1 87 ? -19.409 3.398 4.407 1.00 78.19 87 PHE A C 1
ATOM 684 O O . PHE A 1 87 ? -19.428 4.202 3.477 1.00 78.19 87 PHE A O 1
ATOM 691 N N . ALA A 1 88 ? -18.543 3.495 5.418 1.00 80.44 88 ALA A N 1
ATOM 692 C CA . ALA A 1 88 ? -17.540 4.538 5.483 1.00 80.44 88 ALA A CA 1
ATOM 693 C C . ALA A 1 88 ? -16.457 4.321 4.417 1.00 80.44 88 ALA A C 1
ATOM 695 O O . ALA A 1 88 ? -16.130 3.191 4.004 1.00 80.44 88 ALA A O 1
ATOM 696 N N . ASN A 1 89 ? -15.842 5.437 4.024 1.00 83.38 89 ASN A N 1
ATOM 697 C CA . ASN A 1 89 ? -14.623 5.430 3.225 1.00 83.38 89 ASN A CA 1
ATOM 698 C C . ASN A 1 89 ? -13.595 4.490 3.855 1.00 83.38 89 ASN A C 1
ATOM 700 O O . ASN A 1 89 ? -13.459 4.448 5.076 1.00 83.38 89 ASN A O 1
ATOM 704 N N . ARG A 1 90 ? -12.846 3.755 3.024 1.00 85.44 90 ARG A N 1
ATOM 705 C CA . ARG A 1 90 ? -11.872 2.760 3.499 1.00 85.44 90 ARG A CA 1
ATOM 706 C C . ARG A 1 90 ? -10.950 3.333 4.575 1.00 85.44 90 ARG A C 1
ATOM 708 O O . ARG A 1 90 ? -10.847 2.751 5.644 1.00 85.44 90 ARG A O 1
ATOM 715 N N . GLU A 1 91 ? -10.353 4.493 4.319 1.00 85.19 91 GLU A N 1
ATOM 716 C CA . GLU A 1 91 ? -9.423 5.150 5.251 1.00 85.19 91 GLU A CA 1
ATOM 717 C C . GLU A 1 91 ? -10.092 5.679 6.533 1.00 85.19 91 GLU A C 1
ATOM 719 O O . GLU A 1 91 ? -9.412 5.921 7.520 1.00 85.19 91 GLU A O 1
ATOM 724 N N . SER A 1 92 ? -11.420 5.821 6.549 1.00 88.00 92 SER A N 1
ATOM 725 C CA . SER A 1 92 ? -12.193 6.275 7.712 1.00 88.00 92 SER A CA 1
ATOM 726 C C . SER A 1 92 ? -12.645 5.127 8.621 1.00 88.00 92 SER A C 1
ATOM 728 O O . SER A 1 92 ? -13.231 5.375 9.676 1.00 88.00 92 SER A O 1
ATOM 730 N N . ARG A 1 93 ? -12.388 3.866 8.247 1.00 92.69 93 ARG A N 1
ATOM 731 C CA . ARG A 1 93 ? -12.805 2.694 9.034 1.00 92.69 93 ARG A CA 1
ATOM 732 C C . ARG A 1 93 ? -12.001 2.588 10.328 1.00 92.69 93 ARG A C 1
ATOM 734 O O . ARG A 1 93 ? -10.797 2.842 10.285 1.00 92.69 93 ARG A O 1
ATOM 741 N N . PRO A 1 94 ? -12.600 2.118 11.436 1.00 95.00 94 PRO A N 1
ATOM 742 C CA . PRO A 1 94 ? -11.926 2.060 12.733 1.00 95.00 94 PRO A CA 1
ATOM 743 C C . PRO A 1 94 ? -10.562 1.361 12.689 1.00 95.00 94 PRO A C 1
ATOM 745 O O . PRO A 1 94 ? -9.579 1.902 13.186 1.00 95.00 94 PRO A O 1
ATOM 748 N N . ILE A 1 95 ? -10.460 0.206 12.018 1.00 96.06 95 ILE A N 1
ATOM 749 C CA . ILE A 1 95 ? -9.183 -0.517 11.903 1.00 96.06 95 ILE A CA 1
ATOM 750 C C . ILE A 1 95 ? -8.146 0.230 11.056 1.00 96.06 95 ILE A C 1
ATOM 752 O O . ILE A 1 95 ? -6.964 0.210 11.383 1.00 96.06 95 ILE A O 1
ATOM 756 N N . ARG A 1 96 ? -8.569 0.935 10.000 1.00 94.00 96 ARG A N 1
ATOM 757 C CA . ARG A 1 96 ? -7.667 1.717 9.141 1.00 94.00 96 ARG A CA 1
ATOM 758 C C . ARG A 1 96 ? -7.149 2.953 9.868 1.00 94.00 96 ARG A C 1
ATOM 760 O O . ARG A 1 96 ? -5.951 3.217 9.818 1.00 94.00 96 ARG A O 1
ATOM 767 N N . VAL A 1 97 ? -8.017 3.632 10.616 1.00 93.75 97 VAL A N 1
ATOM 768 C CA . VAL A 1 97 ? -7.635 4.754 11.483 1.00 93.75 97 VAL A CA 1
ATOM 769 C C . VAL A 1 97 ? -6.687 4.289 12.590 1.00 93.75 97 VAL A C 1
ATOM 771 O O . VAL A 1 97 ? -5.670 4.939 12.801 1.00 93.75 97 VAL A O 1
ATOM 774 N N . ALA A 1 98 ? -6.934 3.137 13.228 1.00 95.94 98 ALA A N 1
ATOM 775 C CA . ALA A 1 98 ? -6.033 2.572 14.240 1.00 95.94 98 ALA A CA 1
ATOM 776 C C . ALA A 1 98 ? -4.626 2.266 13.698 1.00 95.94 98 ALA A C 1
ATOM 778 O O . ALA A 1 98 ? -3.636 2.566 14.366 1.00 95.94 98 ALA A O 1
ATOM 779 N N . VAL A 1 99 ? -4.537 1.703 12.486 1.00 95.12 99 VAL A N 1
ATOM 780 C CA . VAL A 1 99 ? -3.258 1.437 11.806 1.00 95.12 99 VAL A CA 1
ATOM 781 C C . VAL A 1 99 ? -2.545 2.746 11.463 1.00 95.12 99 VAL A C 1
ATOM 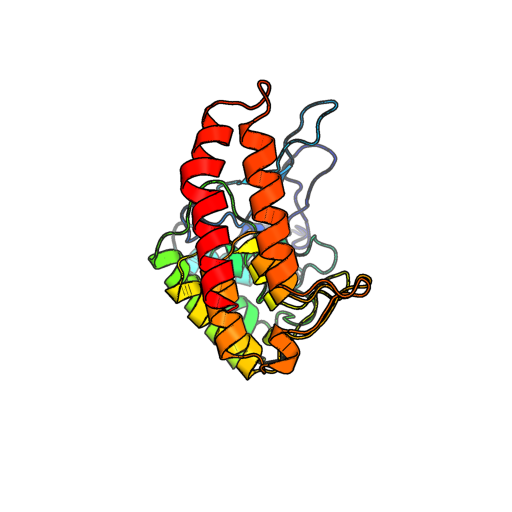783 O O . VAL A 1 99 ? -1.376 2.902 11.804 1.00 95.12 99 VAL A O 1
ATOM 786 N N . ALA A 1 100 ? -3.239 3.706 10.842 1.00 91.75 100 ALA A N 1
ATOM 787 C CA . ALA A 1 100 ? -2.662 5.002 10.474 1.00 91.75 100 ALA A CA 1
ATOM 788 C C . ALA A 1 100 ? -2.183 5.803 11.694 1.00 91.75 100 ALA A C 1
ATOM 790 O O . ALA A 1 100 ? -1.119 6.408 11.655 1.00 91.75 100 ALA A O 1
ATOM 791 N N . ALA A 1 101 ? -2.929 5.728 12.796 1.00 92.44 101 ALA A N 1
ATOM 792 C CA . ALA A 1 101 ? -2.591 6.328 14.080 1.00 92.44 101 ALA A CA 1
ATOM 793 C C . ALA A 1 101 ? -1.441 5.619 14.818 1.00 92.44 101 ALA A C 1
ATOM 795 O O . ALA A 1 101 ? -1.101 6.041 15.921 1.00 92.44 101 ALA A O 1
ATOM 796 N N . ALA A 1 102 ? -0.892 4.523 14.277 1.00 93.94 102 ALA A N 1
ATOM 797 C CA . ALA A 1 102 ? 0.066 3.639 14.946 1.00 93.94 102 ALA A CA 1
ATOM 798 C C . ALA A 1 102 ? -0.385 3.180 16.356 1.00 93.94 102 ALA A C 1
ATOM 800 O O . ALA A 1 102 ? 0.425 2.874 17.230 1.00 93.94 102 ALA A O 1
ATOM 801 N N . ASN A 1 103 ? -1.700 3.096 16.592 1.00 94.75 103 ASN A N 1
ATOM 802 C CA . ASN A 1 103 ? -2.279 2.843 17.910 1.00 94.75 103 ASN A CA 1
ATOM 803 C C . ASN A 1 103 ? -2.465 1.334 18.147 1.00 94.75 103 ASN A C 1
ATOM 805 O O . ASN A 1 103 ? -3.546 0.769 17.962 1.00 94.75 103 ASN A O 1
ATOM 809 N N . MET A 1 104 ? -1.386 0.661 18.561 1.00 95.75 104 MET A N 1
ATOM 810 C CA . MET A 1 104 ? -1.379 -0.785 18.833 1.00 95.75 104 MET A CA 1
ATOM 811 C C . MET A 1 104 ? -2.438 -1.235 19.867 1.00 95.75 104 MET A C 1
ATOM 813 O O . MET A 1 104 ? -3.067 -2.272 19.636 1.00 95.75 104 MET A O 1
ATOM 817 N N . PRO A 1 105 ? -2.705 -0.503 20.972 1.00 96.00 105 PRO A N 1
ATOM 818 C CA . PRO A 1 105 ? -3.803 -0.839 21.883 1.00 96.00 105 PRO A CA 1
ATOM 819 C C . PRO A 1 105 ? -5.179 -0.846 21.205 1.00 96.00 105 PRO A C 1
ATOM 821 O O . PRO A 1 105 ? -5.929 -1.809 21.382 1.00 96.00 105 PRO A O 1
ATOM 824 N N . ALA A 1 106 ? -5.487 0.168 20.385 1.00 96.81 106 ALA A N 1
ATOM 825 C CA . ALA A 1 106 ? -6.736 0.232 19.626 1.00 96.81 106 ALA A CA 1
ATOM 826 C C . ALA A 1 106 ? -6.851 -0.931 18.630 1.00 96.81 106 ALA A C 1
ATOM 828 O O . ALA A 1 106 ? -7.885 -1.598 18.588 1.00 96.81 106 ALA A O 1
ATOM 829 N N . VAL A 1 107 ? -5.778 -1.240 17.887 1.00 97.38 107 VAL A N 1
ATOM 830 C CA . VAL A 1 107 ? -5.728 -2.421 17.003 1.00 97.38 107 VAL A CA 1
ATOM 831 C C . VAL A 1 107 ? -5.992 -3.698 17.803 1.00 97.38 107 VAL A C 1
ATOM 833 O O . VAL A 1 107 ? -6.822 -4.515 17.413 1.00 97.38 107 VAL A O 1
ATOM 836 N N . GLY A 1 108 ? -5.338 -3.861 18.956 1.00 96.62 108 GLY A N 1
ATOM 837 C CA . GLY A 1 108 ? -5.520 -5.017 19.829 1.00 96.62 108 GLY A CA 1
ATOM 838 C C . GLY A 1 108 ? -6.958 -5.176 20.328 1.00 96.62 108 GLY A C 1
ATOM 839 O O . GLY A 1 108 ? -7.467 -6.297 20.351 1.00 96.62 108 GLY A O 1
ATOM 840 N N . LEU A 1 109 ? -7.625 -4.079 20.700 1.00 96.75 109 LEU A N 1
ATOM 841 C CA . LEU A 1 109 ? -9.035 -4.090 21.094 1.00 96.75 109 LEU A CA 1
ATOM 842 C C . LEU A 1 109 ? -9.942 -4.490 19.925 1.00 96.75 109 LEU A C 1
ATOM 844 O O . LEU A 1 109 ? -10.781 -5.376 20.087 1.00 96.75 109 LEU A O 1
ATOM 848 N N . LEU A 1 110 ? -9.751 -3.889 18.747 1.00 97.19 110 LEU A N 1
ATOM 849 C CA . LEU A 1 110 ? -10.549 -4.188 17.555 1.00 97.19 110 LEU A CA 1
ATOM 850 C C . LEU A 1 110 ? -10.397 -5.656 17.122 1.00 97.19 110 LEU A C 1
ATOM 852 O O . LEU A 1 110 ? -11.393 -6.307 16.809 1.00 97.19 110 LEU A O 1
ATOM 856 N N . LEU A 1 111 ? -9.180 -6.209 17.184 1.00 96.81 111 LEU A N 1
ATOM 857 C CA . LEU A 1 111 ? -8.925 -7.630 16.920 1.00 96.81 111 LEU A CA 1
ATOM 858 C C . LEU A 1 111 ? -9.653 -8.539 17.921 1.00 96.81 111 LEU A C 1
ATOM 860 O O . LEU A 1 111 ? -10.346 -9.464 17.507 1.00 96.81 111 LEU A O 1
ATOM 864 N N . ARG A 1 112 ? -9.577 -8.252 19.233 1.00 96.31 112 ARG A N 1
ATOM 865 C CA . ARG A 1 112 ? -10.308 -9.022 20.266 1.00 96.31 112 ARG A CA 1
ATOM 866 C C . ARG A 1 112 ? -11.824 -8.992 20.071 1.00 96.31 112 ARG A C 1
ATOM 868 O O . ARG A 1 112 ? -12.511 -9.918 20.489 1.00 96.31 112 ARG A O 1
ATOM 875 N N . ARG A 1 113 ? -12.342 -7.924 19.464 1.00 96.12 113 ARG A N 1
ATOM 876 C CA . ARG A 1 113 ? -13.766 -7.732 19.166 1.00 96.12 113 ARG A CA 1
ATOM 877 C C . ARG A 1 113 ? -14.189 -8.268 17.792 1.00 96.12 113 ARG A C 1
ATOM 879 O O . ARG A 1 113 ? -15.343 -8.088 17.421 1.00 96.12 113 ARG A O 1
ATOM 886 N N . GLY A 1 114 ? -13.296 -8.939 17.060 1.00 94.56 114 GLY A N 1
ATOM 887 C CA . GLY A 1 114 ? -13.624 -9.596 15.793 1.00 94.56 114 GLY A CA 1
ATOM 888 C C . GLY A 1 114 ? -13.818 -8.633 14.621 1.00 94.56 114 GLY A C 1
ATOM 889 O O . GLY A 1 114 ? -14.693 -8.856 13.785 1.00 94.56 114 GLY A O 1
ATOM 890 N N . VAL A 1 115 ? -13.032 -7.552 14.557 1.00 95.88 115 VAL A N 1
ATOM 891 C CA . VAL A 1 115 ? -13.052 -6.639 13.405 1.00 95.88 115 VAL A CA 1
ATOM 892 C C . VAL A 1 115 ? -12.725 -7.377 12.102 1.00 95.88 115 VAL A C 1
ATOM 894 O O . VAL A 1 115 ? -11.840 -8.232 12.048 1.00 95.88 115 VAL A O 1
ATOM 897 N N . GLN A 1 116 ? -13.422 -7.025 11.024 1.00 94.06 116 GLN A N 1
ATOM 898 C CA . GLN A 1 116 ? -13.127 -7.528 9.692 1.00 94.06 116 GLN A CA 1
ATOM 899 C C . GLN A 1 116 ? -11.798 -6.937 9.209 1.00 94.06 116 GLN A C 1
ATOM 901 O O . GLN A 1 116 ? -11.631 -5.720 9.135 1.00 94.06 116 GLN A O 1
ATOM 906 N N . LEU A 1 117 ? -10.858 -7.809 8.852 1.00 94.12 117 LEU A N 1
ATOM 907 C CA . LEU A 1 117 ? -9.586 -7.408 8.247 1.00 94.12 117 LEU A CA 1
ATOM 908 C C . LEU A 1 117 ? -9.667 -7.454 6.721 1.00 94.12 117 LEU A C 1
ATOM 910 O O . LEU A 1 117 ? -9.251 -6.517 6.037 1.00 94.12 117 LEU A O 1
ATOM 914 N N . ARG A 1 118 ? -10.267 -8.529 6.198 1.00 92.50 118 ARG A N 1
ATOM 915 C CA . ARG A 1 118 ? -10.314 -8.791 4.762 1.00 92.50 118 ARG A CA 1
ATOM 916 C C . ARG A 1 118 ? -11.198 -7.806 3.999 1.00 92.50 118 ARG A C 1
ATOM 918 O O . ARG A 1 118 ? -12.285 -7.442 4.448 1.00 92.50 118 ARG A O 1
ATOM 925 N N . GLY A 1 119 ? -10.749 -7.399 2.819 1.00 88.94 119 GLY A N 1
ATOM 926 C CA . GLY A 1 119 ? -11.363 -6.405 1.943 1.00 88.94 119 GLY A CA 1
ATOM 927 C C . GLY A 1 119 ? -11.150 -4.960 2.399 1.00 88.94 119 GLY A C 1
ATOM 928 O O . GLY A 1 119 ? -11.623 -4.033 1.735 1.00 88.94 119 GLY A O 1
ATOM 929 N N . PHE A 1 120 ? -10.486 -4.736 3.540 1.00 91.31 120 PHE A N 1
ATOM 930 C CA . PHE A 1 120 ? -10.253 -3.390 4.071 1.00 91.31 120 PHE A CA 1
ATOM 931 C C . PHE A 1 120 ? -8.849 -2.884 3.740 1.00 91.31 120 PHE A C 1
ATOM 933 O O . PHE A 1 120 ? -8.583 -1.707 3.983 1.00 91.31 120 PHE A O 1
ATOM 940 N N . LEU A 1 121 ? -7.989 -3.718 3.136 1.00 91.25 121 LEU A N 1
ATOM 941 C CA . LEU A 1 121 ? -6.596 -3.404 2.823 1.00 91.25 121 LEU A CA 1
ATOM 942 C C . LEU A 1 121 ? -5.853 -2.916 4.060 1.00 91.25 121 LEU A C 1
ATOM 944 O O . LEU A 1 121 ? -5.167 -1.901 4.010 1.00 91.25 121 LEU A O 1
ATOM 948 N N . VAL A 1 122 ? -6.014 -3.600 5.195 1.00 93.56 122 VAL A N 1
ATOM 949 C CA . VAL A 1 122 ? -5.434 -3.171 6.482 1.00 93.56 122 VAL A CA 1
ATOM 950 C C . VAL A 1 122 ? -3.912 -3.021 6.425 1.00 93.56 122 VAL A C 1
ATOM 952 O O . VAL A 1 122 ? -3.373 -2.162 7.113 1.00 93.56 122 VAL A O 1
ATOM 955 N N . MET A 1 123 ? -3.250 -3.768 5.540 1.00 94.12 123 MET A N 1
ATOM 956 C CA . MET A 1 123 ? -1.809 -3.687 5.297 1.00 94.12 123 MET A CA 1
ATOM 957 C C . MET A 1 123 ? -1.392 -2.493 4.436 1.00 94.12 123 MET A C 1
ATOM 959 O O . MET A 1 123 ? -0.231 -2.116 4.463 1.00 94.12 123 MET A O 1
ATOM 963 N N . CYS A 1 124 ? -2.300 -1.876 3.675 1.00 91.88 124 CYS A N 1
ATOM 964 C CA . CYS A 1 124 ? -1.939 -0.790 2.766 1.00 91.88 124 CYS A CA 1
ATOM 965 C C . CYS A 1 124 ? -1.366 0.399 3.544 1.00 91.88 124 CYS A C 1
ATOM 967 O O . CYS A 1 124 ? -2.022 0.900 4.462 1.00 91.88 124 CYS A O 1
ATOM 969 N N . LEU A 1 125 ? -0.184 0.883 3.150 1.00 91.31 125 LEU A N 1
ATOM 970 C CA . LEU A 1 125 ? 0.458 2.015 3.818 1.00 91.31 125 LEU A CA 1
ATOM 971 C C . LEU A 1 125 ? -0.517 3.209 3.949 1.00 91.31 125 LEU A C 1
ATOM 973 O O . LEU A 1 125 ? -1.266 3.486 2.998 1.00 91.31 125 LEU A O 1
ATOM 977 N N . PRO A 1 126 ? -0.556 3.892 5.111 1.00 86.88 126 PRO A N 1
ATOM 978 C CA . PRO A 1 126 ? -1.431 5.038 5.329 1.00 86.88 126 PRO A CA 1
ATOM 979 C C . PRO A 1 126 ? -1.212 6.153 4.304 1.00 86.88 126 PRO A C 1
ATOM 981 O O . PRO A 1 126 ? -0.115 6.321 3.763 1.00 86.88 126 PRO A O 1
ATOM 984 N N . GLU A 1 127 ? -2.263 6.936 4.052 1.00 74.88 127 GLU A N 1
ATOM 985 C CA . GLU A 1 127 ? -2.108 8.224 3.371 1.00 74.88 127 GLU A CA 1
ATOM 986 C C . GLU A 1 127 ? -1.245 9.148 4.243 1.00 74.88 127 GLU A C 1
ATOM 988 O O . GLU A 1 127 ? -1.315 9.113 5.470 1.00 74.88 127 GLU A O 1
ATOM 993 N N . TYR A 1 128 ? -0.398 9.955 3.612 1.00 67.88 128 TYR A N 1
ATOM 994 C CA . TYR A 1 128 ? 0.626 10.741 4.297 1.00 67.88 128 TYR A CA 1
ATOM 995 C C . TYR A 1 128 ? 0.535 12.217 3.878 1.00 67.88 128 TYR A C 1
ATOM 997 O O . TYR A 1 128 ? 0.029 12.538 2.800 1.00 67.88 128 TYR A O 1
ATOM 1005 N N . ASN A 1 129 ? 1.018 13.115 4.742 1.00 62.94 129 ASN A N 1
ATOM 1006 C CA . ASN A 1 129 ? 1.175 14.545 4.450 1.00 62.94 129 ASN A CA 1
ATOM 1007 C C . ASN A 1 129 ? 2.667 14.892 4.259 1.00 62.94 129 ASN A C 1
ATOM 1009 O O . ASN A 1 129 ? 3.514 14.012 4.236 1.00 62.94 129 ASN A O 1
ATOM 1013 N N . THR A 1 130 ? 3.027 16.166 4.131 1.00 61.44 130 THR A N 1
ATOM 1014 C CA . THR A 1 130 ? 4.396 16.638 3.842 1.00 61.44 130 THR A CA 1
ATOM 1015 C C . THR A 1 130 ? 5.490 16.206 4.834 1.00 61.44 130 THR A C 1
ATOM 1017 O O . THR A 1 130 ? 6.668 16.356 4.520 1.00 61.44 130 THR A O 1
ATOM 1020 N N . CYS A 1 131 ? 5.145 15.678 6.012 1.00 66.81 131 CYS A N 1
ATOM 1021 C CA . CYS A 1 131 ? 6.109 15.258 7.031 1.00 66.81 131 CYS A CA 1
ATOM 1022 C C . CYS A 1 131 ? 6.575 13.810 6.826 1.00 66.81 131 CYS A C 1
ATOM 1024 O O . CYS A 1 131 ? 5.769 12.917 6.567 1.00 66.81 131 CYS A O 1
ATOM 1026 N N . ARG A 1 132 ? 7.879 13.559 7.003 1.00 74.38 132 ARG A N 1
ATOM 1027 C CA . ARG A 1 132 ? 8.408 12.191 7.075 1.00 74.38 132 ARG A CA 1
ATOM 1028 C C . ARG A 1 132 ? 8.039 11.553 8.423 1.00 74.38 132 ARG A C 1
ATOM 1030 O O . ARG A 1 132 ? 8.187 12.227 9.445 1.00 74.38 132 ARG A O 1
ATOM 1037 N N . PRO A 1 133 ? 7.595 10.283 8.447 1.00 82.12 133 PRO A N 1
ATOM 1038 C CA . PRO A 1 133 ? 7.369 9.553 9.689 1.00 82.12 133 PRO A CA 1
ATOM 1039 C C . PRO A 1 133 ? 8.636 9.501 10.545 1.00 82.12 133 PRO A C 1
ATOM 1041 O O . PRO A 1 133 ? 9.746 9.380 10.021 1.00 82.12 133 PRO A O 1
ATOM 1044 N N . THR A 1 134 ? 8.485 9.567 11.868 1.00 87.38 134 THR A N 1
ATOM 1045 C CA . THR A 1 134 ? 9.623 9.345 12.769 1.00 87.38 134 THR A CA 1
ATOM 1046 C C . THR A 1 134 ? 9.988 7.854 12.812 1.00 87.38 134 THR A C 1
ATOM 1048 O O . THR A 1 134 ? 9.111 7.007 12.613 1.00 87.38 134 THR A O 1
ATOM 1051 N N . PRO A 1 135 ? 11.246 7.490 13.134 1.00 89.62 135 PRO A N 1
ATOM 1052 C CA . PRO A 1 135 ? 11.644 6.085 13.280 1.00 89.62 135 PRO A CA 1
ATOM 1053 C C . PRO A 1 135 ? 10.787 5.310 14.292 1.00 89.62 135 PRO A C 1
ATOM 1055 O O . PRO A 1 135 ? 10.534 4.118 14.138 1.00 89.62 135 PRO A O 1
ATOM 1058 N N . GLU A 1 136 ? 10.298 6.002 15.320 1.00 89.31 136 GLU A N 1
ATOM 1059 C CA . GLU A 1 136 ? 9.393 5.437 16.316 1.00 89.31 136 GLU A CA 1
ATOM 1060 C C . GLU A 1 136 ? 8.010 5.112 15.723 1.00 89.31 136 GLU A C 1
ATOM 1062 O O . GLU A 1 136 ? 7.476 4.032 15.979 1.00 89.31 136 GLU A O 1
ATOM 1067 N N . CYS A 1 137 ? 7.467 5.984 14.863 1.00 89.12 137 CYS A N 1
ATOM 1068 C CA . CYS A 1 137 ? 6.228 5.706 14.128 1.00 89.12 137 CYS A CA 1
ATOM 1069 C C . CYS A 1 137 ? 6.394 4.500 13.199 1.00 89.12 137 CYS A C 1
ATOM 1071 O O . CYS A 1 137 ? 5.537 3.620 13.180 1.00 89.12 137 CYS A O 1
ATOM 1073 N N . GLU A 1 138 ? 7.510 4.420 12.467 1.00 92.25 138 GLU A N 1
ATOM 1074 C CA . GLU A 1 138 ? 7.831 3.270 11.612 1.00 92.25 138 GLU A CA 1
ATOM 1075 C C . GLU A 1 138 ? 7.898 1.968 12.419 1.00 92.25 138 GLU A C 1
ATOM 1077 O O . GLU A 1 138 ? 7.326 0.951 12.023 1.00 92.25 138 GLU A O 1
ATOM 1082 N N . ARG A 1 139 ? 8.536 2.000 13.593 1.00 93.31 139 ARG A N 1
ATOM 1083 C CA . ARG A 1 139 ? 8.638 0.848 14.494 1.00 93.31 139 ARG A CA 1
ATOM 1084 C C . ARG A 1 139 ? 7.268 0.386 14.998 1.00 93.31 139 ARG A C 1
ATOM 1086 O O . ARG A 1 139 ? 6.991 -0.815 14.990 1.00 93.31 139 ARG A O 1
ATOM 1093 N N . GLN A 1 140 ? 6.414 1.314 15.430 1.00 92.75 140 GLN A N 1
ATOM 1094 C CA .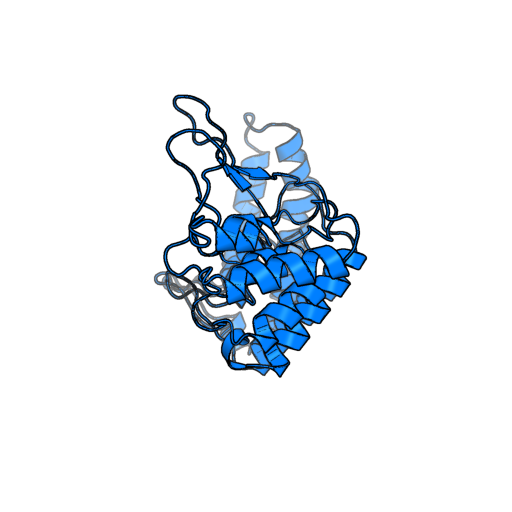 GLN A 1 140 ? 5.061 1.000 15.904 1.00 92.75 140 GLN A CA 1
ATOM 1095 C C . GLN A 1 140 ? 4.172 0.474 14.772 1.00 92.75 140 GLN A C 1
ATOM 1097 O O . GLN A 1 140 ? 3.504 -0.549 14.933 1.00 92.75 140 GLN A O 1
ATOM 1102 N N . LEU A 1 141 ? 4.219 1.115 13.603 1.00 93.69 141 LEU A N 1
ATOM 1103 C CA . LEU A 1 141 ? 3.474 0.698 12.420 1.00 93.69 141 LEU A CA 1
ATOM 1104 C C . LEU A 1 141 ? 3.908 -0.702 11.950 1.00 93.69 141 LEU A C 1
ATOM 1106 O O . LEU A 1 141 ? 3.068 -1.553 11.663 1.00 93.69 141 LEU A O 1
ATOM 1110 N N . MET A 1 142 ? 5.213 -0.987 11.968 1.00 95.44 142 MET A N 1
ATOM 1111 C CA . MET A 1 142 ? 5.747 -2.318 11.675 1.00 95.44 142 MET A CA 1
ATOM 1112 C C . MET A 1 142 ? 5.257 -3.376 12.674 1.00 95.44 142 MET A C 1
ATOM 1114 O O . MET A 1 142 ? 4.896 -4.486 12.281 1.00 95.44 142 MET A O 1
ATOM 1118 N N . ALA A 1 143 ? 5.211 -3.048 13.969 1.00 96.31 143 ALA A N 1
ATOM 1119 C CA . ALA A 1 143 ? 4.687 -3.958 14.988 1.00 96.31 143 ALA A CA 1
ATOM 1120 C C . ALA A 1 143 ? 3.205 -4.301 14.746 1.00 96.31 143 ALA A C 1
ATOM 1122 O O . ALA A 1 143 ? 2.812 -5.460 14.900 1.00 96.31 143 ALA A O 1
ATOM 1123 N N . ILE A 1 144 ? 2.409 -3.323 14.303 1.00 97.25 144 ILE A N 1
ATOM 1124 C CA . ILE A 1 144 ? 1.011 -3.526 13.908 1.00 97.25 144 ILE A CA 1
ATOM 1125 C C . ILE A 1 144 ? 0.920 -4.458 12.696 1.00 97.25 144 ILE A C 1
ATOM 1127 O O . ILE A 1 144 ? 0.188 -5.443 12.753 1.00 97.25 144 ILE A O 1
ATOM 1131 N N . TYR A 1 145 ? 1.689 -4.219 11.632 1.00 96.94 145 TYR A N 1
ATOM 1132 C CA . TYR A 1 145 ? 1.670 -5.078 10.442 1.00 96.94 145 TYR A CA 1
ATOM 1133 C C . TYR A 1 145 ? 2.051 -6.525 10.742 1.00 96.94 145 TYR A C 1
ATOM 1135 O O . TYR A 1 145 ? 1.351 -7.446 10.324 1.00 96.94 145 TYR A O 1
ATOM 1143 N N . ARG A 1 146 ? 3.100 -6.741 11.543 1.00 96.75 146 ARG A N 1
ATOM 1144 C CA . ARG A 1 146 ? 3.472 -8.088 12.000 1.00 96.75 146 ARG A CA 1
ATOM 1145 C C . ARG A 1 146 ? 2.332 -8.753 12.764 1.00 96.75 146 ARG A C 1
ATOM 1147 O O . ARG A 1 146 ? 2.059 -9.929 12.546 1.00 96.75 146 ARG A O 1
ATOM 1154 N N . ARG A 1 147 ? 1.641 -8.007 13.629 1.00 96.88 147 ARG A N 1
ATOM 1155 C CA . ARG A 1 147 ? 0.500 -8.523 14.393 1.00 96.88 147 ARG A CA 1
ATOM 1156 C C . ARG A 1 147 ? -0.692 -8.875 13.505 1.00 96.88 147 ARG A C 1
ATOM 1158 O O . ARG A 1 147 ? -1.348 -9.876 13.774 1.00 96.88 147 ARG A O 1
ATOM 1165 N N . LEU A 1 148 ? -0.963 -8.077 12.473 1.00 97.00 148 LEU A N 1
ATOM 1166 C CA . LEU A 1 148 ? -2.032 -8.338 11.509 1.00 97.00 148 LEU A CA 1
ATOM 1167 C C . LEU A 1 148 ? -1.749 -9.610 10.702 1.00 97.00 148 LEU A C 1
ATOM 1169 O O . LEU A 1 148 ? -2.609 -10.480 10.664 1.00 97.00 148 LEU A O 1
ATOM 1173 N N . ILE A 1 149 ? -0.532 -9.768 10.167 1.00 95.81 149 ILE A N 1
ATOM 1174 C CA . ILE A 1 149 ? -0.120 -10.984 9.440 1.00 95.81 149 ILE A CA 1
ATOM 1175 C C . ILE A 1 149 ? -0.170 -12.221 10.347 1.00 95.81 149 ILE A C 1
ATOM 1177 O O . ILE A 1 149 ? -0.641 -13.272 9.929 1.00 95.81 149 ILE A O 1
ATOM 1181 N N . GLN A 1 150 ? 0.283 -12.106 11.602 1.00 95.75 150 GLN A N 1
ATOM 1182 C CA . GLN A 1 150 ? 0.192 -13.201 12.580 1.00 95.75 150 GLN A CA 1
ATOM 1183 C C . GLN A 1 150 ? -1.251 -13.628 12.865 1.00 95.75 150 GLN A C 1
ATOM 1185 O O . GLN A 1 150 ? -1.486 -14.782 13.212 1.00 95.75 150 GLN A O 1
ATOM 1190 N N . HIS A 1 151 ? -2.200 -12.693 12.792 1.00 95.50 151 HIS A N 1
ATOM 1191 C CA . HIS A 1 151 ? -3.609 -12.970 13.036 1.00 95.50 151 HIS A CA 1
ATOM 1192 C C . HIS A 1 151 ? -4.307 -13.537 11.793 1.00 95.50 151 HIS A C 1
ATOM 1194 O O . HIS A 1 151 ? -5.134 -14.436 11.909 1.00 95.50 151 HIS A O 1
ATOM 1200 N N . ASP A 1 152 ? -4.001 -12.999 10.615 1.00 95.19 152 ASP A N 1
ATOM 1201 C CA . ASP A 1 152 ? -4.522 -13.453 9.328 1.00 95.19 152 ASP A CA 1
ATOM 1202 C C . ASP A 1 152 ? -3.499 -13.121 8.237 1.00 95.19 152 ASP A C 1
ATOM 1204 O O . ASP A 1 152 ? -3.382 -11.973 7.820 1.00 95.19 152 ASP A O 1
ATOM 1208 N N . SER A 1 153 ? -2.753 -14.115 7.755 1.00 94.44 153 SER A N 1
ATOM 1209 C CA . SER A 1 153 ? -1.734 -13.904 6.723 1.00 94.44 153 SER A CA 1
ATOM 1210 C C . SER A 1 153 ? -2.320 -13.529 5.361 1.00 94.44 153 SER A C 1
ATOM 1212 O O . SER A 1 153 ? -1.634 -12.907 4.550 1.00 94.44 153 SER A O 1
ATOM 1214 N N . THR A 1 154 ? -3.599 -13.829 5.108 1.00 94.06 154 THR A N 1
ATOM 1215 C CA . THR A 1 154 ? -4.249 -13.531 3.821 1.00 94.06 154 THR A CA 1
ATOM 1216 C C . THR A 1 154 ? -4.425 -12.031 3.589 1.00 94.06 154 THR A C 1
ATOM 1218 O O . THR A 1 154 ? -4.585 -11.591 2.453 1.00 94.06 154 THR A O 1
ATOM 1221 N N . VAL A 1 155 ? -4.314 -11.216 4.645 1.00 94.88 155 VAL A N 1
ATOM 1222 C CA . VAL A 1 155 ? -4.326 -9.751 4.536 1.00 94.88 155 VAL A CA 1
ATOM 1223 C C . VAL A 1 155 ? -3.092 -9.198 3.813 1.00 94.88 155 VAL A C 1
ATOM 1225 O O . VAL A 1 155 ? -3.104 -8.042 3.396 1.00 94.88 155 VAL A O 1
ATOM 1228 N N . ALA A 1 156 ? -2.027 -9.995 3.670 1.00 94.69 156 ALA A N 1
ATOM 1229 C CA . ALA A 1 156 ? -0.784 -9.617 2.999 1.00 94.69 156 ALA A CA 1
ATOM 1230 C C . ALA A 1 156 ? -0.841 -9.760 1.467 1.00 94.69 156 ALA A C 1
ATOM 1232 O O . ALA A 1 156 ? 0.010 -9.207 0.772 1.00 94.69 156 ALA A O 1
ATOM 1233 N N . THR A 1 157 ? -1.845 -10.458 0.933 1.00 93.75 157 THR A N 1
ATOM 1234 C CA . THR A 1 157 ? -2.018 -10.691 -0.511 1.00 93.75 157 THR A CA 1
ATOM 1235 C C . THR A 1 157 ? -3.232 -9.978 -1.088 1.00 93.75 157 THR A C 1
ATOM 1237 O O . THR A 1 157 ? -3.628 -10.235 -2.221 1.00 93.75 157 THR A O 1
ATOM 1240 N N . GLU A 1 158 ? -3.838 -9.062 -0.328 1.00 93.12 158 GLU A N 1
ATOM 1241 C CA . GLU A 1 158 ? -5.016 -8.352 -0.807 1.00 93.12 158 GLU A CA 1
ATOM 1242 C C . GLU A 1 158 ? -4.710 -7.439 -1.992 1.00 93.12 158 GLU A C 1
ATOM 1244 O O . GLU A 1 158 ? -3.672 -6.776 -2.075 1.00 93.12 158 GLU A O 1
ATOM 1249 N N . GLU A 1 159 ? -5.693 -7.336 -2.874 1.00 89.31 159 GLU A N 1
ATOM 1250 C CA . GLU A 1 159 ? -5.673 -6.410 -3.990 1.00 89.31 159 GLU A CA 1
ATOM 1251 C C . GLU A 1 159 ? -6.649 -5.268 -3.744 1.00 89.31 159 GLU A C 1
ATOM 1253 O O . GLU A 1 159 ? -7.786 -5.444 -3.292 1.00 89.31 159 GLU A O 1
ATOM 1258 N N . GLY A 1 160 ? -6.188 -4.057 -4.038 1.00 82.94 160 GLY A N 1
ATOM 1259 C CA . GLY A 1 160 ? -7.030 -2.878 -4.005 1.00 82.94 160 GLY A CA 1
ATOM 1260 C C . GLY A 1 160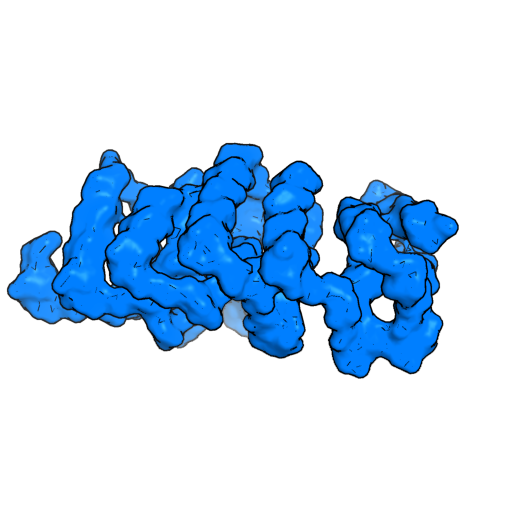 ? -7.934 -2.757 -5.234 1.00 82.94 160 GLY A C 1
ATOM 1261 O O . GLY A 1 160 ? -7.849 -3.540 -6.180 1.00 82.94 160 GLY A O 1
ATOM 1262 N N . PRO A 1 161 ? -8.800 -1.729 -5.259 1.00 72.31 161 PRO A N 1
ATOM 1263 C CA . PRO A 1 161 ? -9.616 -1.418 -6.425 1.00 72.31 161 PRO A CA 1
ATOM 1264 C C . PRO A 1 161 ? -8.735 -1.260 -7.667 1.00 72.31 161 PRO A C 1
ATOM 1266 O O . PRO A 1 161 ? -7.740 -0.538 -7.625 1.00 72.31 161 PRO A O 1
ATOM 1269 N N . GLY A 1 162 ? -9.108 -1.930 -8.759 1.00 72.81 162 GLY A N 1
ATOM 1270 C CA . GLY A 1 162 ? -8.332 -1.936 -10.002 1.00 72.81 162 GLY A CA 1
ATOM 1271 C C . GLY A 1 162 ? -7.261 -3.030 -10.097 1.00 72.81 162 GLY A C 1
ATOM 1272 O O . GLY A 1 162 ? -6.434 -2.951 -11.000 1.00 72.81 162 GLY A O 1
ATOM 1273 N N . GLY A 1 163 ? -7.261 -4.021 -9.193 1.00 77.69 163 GLY A N 1
ATOM 1274 C CA . GLY A 1 163 ? -6.379 -5.201 -9.260 1.00 77.69 163 GLY A CA 1
ATOM 1275 C C . GLY A 1 163 ? -4.928 -4.930 -8.852 1.00 77.69 163 GLY A C 1
ATOM 1276 O O . GLY A 1 163 ? -4.042 -5.737 -9.098 1.00 77.69 163 GLY A O 1
ATOM 1277 N N . GLY A 1 164 ? -4.648 -3.764 -8.262 1.00 81.38 164 GLY A N 1
ATOM 1278 C CA . GLY A 1 164 ? -3.315 -3.448 -7.756 1.00 81.38 164 GLY A CA 1
ATOM 1279 C C . GLY A 1 164 ? -3.077 -4.105 -6.398 1.00 81.38 164 GLY A C 1
ATOM 1280 O O . GLY A 1 164 ? -3.754 -3.743 -5.432 1.00 81.38 164 GLY A O 1
ATOM 1281 N N . GLY A 1 165 ? -2.107 -5.017 -6.312 1.00 88.69 165 GLY A N 1
ATOM 1282 C CA . GLY A 1 165 ? -1.677 -5.644 -5.057 1.00 88.69 165 GLY A CA 1
ATOM 1283 C C . GLY A 1 165 ? -1.029 -4.670 -4.065 1.00 88.69 165 GLY A C 1
ATOM 1284 O O . GLY A 1 165 ? -0.719 -3.519 -4.383 1.00 88.69 165 GLY A O 1
ATOM 1285 N N . LEU A 1 166 ? -0.790 -5.117 -2.832 1.00 91.12 166 LEU A N 1
ATOM 1286 C CA . LEU A 1 166 ? -0.203 -4.273 -1.781 1.00 91.12 166 LEU A CA 1
ATOM 1287 C C . LEU A 1 166 ? 1.202 -3.750 -2.104 1.00 91.12 166 LEU A C 1
ATOM 1289 O O . LEU A 1 166 ? 1.534 -2.649 -1.668 1.00 91.12 166 LEU A O 1
ATOM 1293 N N . VAL A 1 167 ? 1.997 -4.478 -2.893 1.00 90.94 167 VAL A N 1
ATOM 1294 C CA . VAL A 1 167 ? 3.326 -4.030 -3.350 1.00 90.94 167 VAL A CA 1
ATOM 1295 C C . VAL A 1 167 ? 3.206 -2.803 -4.262 1.00 90.94 167 VAL A C 1
ATOM 1297 O O . VAL A 1 167 ? 3.930 -1.825 -4.070 1.00 90.94 167 VAL A O 1
ATOM 1300 N N . PHE A 1 168 ? 2.219 -2.786 -5.165 1.00 87.81 168 PHE A N 1
ATOM 1301 C CA . PHE A 1 168 ? 1.903 -1.608 -5.979 1.00 87.81 168 PHE A CA 1
ATOM 1302 C C . PHE A 1 168 ? 1.527 -0.403 -5.113 1.00 87.81 168 PHE A C 1
ATOM 1304 O O . PHE A 1 168 ? 2.031 0.706 -5.302 1.00 87.81 168 PHE A O 1
ATOM 1311 N N . TRP A 1 169 ? 0.647 -0.602 -4.129 1.00 85.94 169 TRP A N 1
ATOM 1312 C CA . TRP A 1 169 ? 0.255 0.487 -3.235 1.00 85.94 169 TRP A CA 1
ATOM 1313 C C . TRP A 1 169 ? 1.416 0.957 -2.362 1.00 85.94 169 TRP A C 1
ATOM 1315 O O . TRP A 1 169 ? 1.513 2.151 -2.091 1.00 85.94 169 TRP A O 1
ATOM 1325 N N . ALA A 1 170 ? 2.316 0.059 -1.962 1.00 88.38 170 ALA A N 1
ATOM 1326 C CA . ALA A 1 170 ? 3.532 0.400 -1.236 1.00 88.38 170 ALA A CA 1
ATOM 1327 C C . ALA A 1 170 ? 4.462 1.280 -2.071 1.00 88.38 170 ALA A C 1
ATOM 1329 O O . ALA A 1 170 ? 5.023 2.238 -1.550 1.00 88.38 170 ALA A O 1
ATOM 1330 N N . PHE A 1 171 ? 4.566 1.019 -3.374 1.00 85.69 171 PHE A N 1
ATOM 1331 C CA . PHE A 1 171 ? 5.251 1.904 -4.307 1.00 85.69 171 PHE A CA 1
ATOM 1332 C C . PHE A 1 171 ? 4.535 3.264 -4.387 1.00 85.69 171 PHE A C 1
ATOM 1334 O O . PHE A 1 171 ? 5.084 4.295 -3.998 1.00 85.69 171 PHE A O 1
ATOM 1341 N N . ALA A 1 172 ? 3.257 3.282 -4.776 1.00 81.12 172 ALA A N 1
ATOM 1342 C CA . ALA A 1 172 ? 2.492 4.519 -4.962 1.00 81.12 172 ALA A CA 1
ATOM 1343 C C . ALA A 1 172 ? 2.423 5.399 -3.695 1.00 81.12 172 ALA A C 1
ATOM 1345 O O . ALA A 1 172 ? 2.422 6.634 -3.776 1.00 81.12 172 ALA A O 1
ATOM 1346 N N . ARG A 1 173 ? 2.377 4.776 -2.510 1.00 78.00 173 ARG A N 1
ATOM 1347 C CA . ARG A 1 173 ? 2.248 5.445 -1.208 1.00 78.00 173 ARG A CA 1
ATOM 1348 C C . ARG A 1 173 ? 3.561 5.583 -0.431 1.00 78.00 173 ARG A C 1
ATOM 1350 O O . ARG A 1 173 ? 3.620 6.466 0.418 1.00 78.00 173 ARG A O 1
ATOM 1357 N N . GLY A 1 174 ? 4.618 4.837 -0.743 1.00 70.94 174 GLY A N 1
ATOM 1358 C CA . GLY A 1 174 ? 5.843 4.784 0.069 1.00 70.94 174 GLY A CA 1
ATOM 1359 C C . GLY A 1 174 ? 7.099 5.434 -0.522 1.00 70.94 174 GLY A C 1
ATOM 1360 O O . GLY A 1 174 ? 8.015 5.742 0.244 1.00 70.94 174 GLY A O 1
ATOM 1361 N N . ILE A 1 175 ? 7.167 5.694 -1.838 1.00 69.25 175 ILE A N 1
ATOM 1362 C CA . ILE A 1 175 ? 8.389 6.228 -2.481 1.00 69.25 175 ILE A CA 1
ATOM 1363 C C . ILE A 1 175 ? 8.854 7.531 -1.824 1.00 69.25 175 ILE A C 1
ATOM 1365 O O . ILE A 1 175 ? 8.128 8.526 -1.797 1.00 69.25 175 ILE A O 1
ATOM 1369 N N . GLY A 1 176 ? 10.098 7.519 -1.336 1.00 72.75 176 GLY A N 1
ATOM 1370 C CA . GLY A 1 176 ? 10.775 8.687 -0.764 1.00 72.75 176 GLY A CA 1
ATOM 1371 C C . GLY A 1 176 ? 10.213 9.167 0.578 1.00 72.75 176 GLY A C 1
ATOM 1372 O O . GLY A 1 176 ? 10.585 10.255 1.024 1.00 72.75 176 GLY A O 1
ATOM 1373 N N . ARG A 1 177 ? 9.316 8.388 1.202 1.00 79.94 177 ARG A N 1
ATOM 1374 C CA . ARG A 1 177 ? 8.558 8.784 2.402 1.00 79.94 177 ARG A CA 1
ATOM 1375 C C . ARG A 1 177 ? 8.981 8.006 3.636 1.00 79.94 177 ARG A C 1
ATOM 1377 O O . ARG A 1 177 ? 9.282 8.624 4.650 1.00 79.94 177 ARG A O 1
ATOM 1384 N N . PHE A 1 178 ? 9.025 6.682 3.522 1.00 86.56 178 PHE A N 1
ATOM 1385 C CA . PHE A 1 178 ? 9.513 5.796 4.574 1.00 86.56 178 PHE A CA 1
ATOM 1386 C C . PHE A 1 178 ? 10.995 5.478 4.376 1.00 86.56 178 PHE A C 1
ATOM 1388 O O . PHE A 1 178 ? 11.528 5.566 3.264 1.00 86.56 178 PHE A O 1
ATOM 1395 N N . SER A 1 179 ? 11.664 5.098 5.459 1.00 90.25 179 SER A N 1
ATOM 1396 C CA . SER A 1 179 ? 13.047 4.645 5.429 1.00 90.25 179 SER A CA 1
ATOM 1397 C C . SER A 1 179 ? 13.190 3.340 4.634 1.00 90.25 179 SER A C 1
ATOM 1399 O O . SER A 1 179 ? 12.287 2.500 4.592 1.00 90.25 179 SER A O 1
ATOM 1401 N N . GLN A 1 180 ? 14.352 3.145 4.003 1.00 89.44 180 GLN A N 1
ATOM 1402 C CA . GLN A 1 180 ? 14.646 1.903 3.275 1.00 89.44 180 GLN A CA 1
ATOM 1403 C C . GLN A 1 180 ? 14.544 0.652 4.175 1.00 89.44 180 GLN A C 1
ATOM 1405 O O . GLN A 1 180 ? 13.916 -0.316 3.743 1.00 89.44 180 GLN A O 1
ATOM 1410 N N . PRO A 1 181 ? 15.055 0.650 5.431 1.00 91.69 181 PRO A N 1
ATOM 1411 C CA . PRO A 1 181 ? 14.917 -0.502 6.325 1.00 91.69 181 PRO A CA 1
ATOM 1412 C C . PRO A 1 181 ? 13.474 -0.810 6.725 1.00 91.69 181 PRO A C 1
ATOM 1414 O O . PRO A 1 181 ? 13.144 -1.969 6.967 1.00 91.69 181 PRO A O 1
ATOM 1417 N N . PHE A 1 182 ? 12.612 0.205 6.839 1.00 92.94 182 PHE A N 1
ATOM 1418 C CA . PHE A 1 182 ? 11.190 -0.020 7.080 1.00 92.94 182 PHE A CA 1
ATOM 1419 C C . PHE A 1 182 ? 10.528 -0.645 5.853 1.00 92.94 182 PHE A C 1
ATOM 1421 O O . PHE A 1 182 ? 9.804 -1.630 5.983 1.00 92.94 182 PHE A O 1
ATOM 1428 N N . MET A 1 183 ? 10.801 -0.100 4.664 1.00 92.50 183 MET A N 1
ATOM 1429 C CA . MET A 1 183 ? 10.204 -0.590 3.425 1.00 92.50 183 MET A CA 1
ATOM 1430 C C . MET A 1 183 ? 10.592 -2.040 3.133 1.00 92.50 183 MET A C 1
ATOM 1432 O O . MET A 1 183 ? 9.715 -2.814 2.767 1.00 92.50 183 MET A O 1
ATOM 1436 N N . SER A 1 184 ? 11.849 -2.445 3.345 1.00 92.38 184 SER A N 1
ATOM 1437 C CA . SER A 1 184 ? 12.244 -3.851 3.175 1.00 92.38 184 SER A CA 1
ATOM 1438 C C . SER A 1 184 ? 11.512 -4.766 4.160 1.00 92.38 184 SER A C 1
ATOM 1440 O O . SER A 1 184 ? 10.870 -5.726 3.744 1.00 92.38 184 SER A O 1
ATOM 1442 N N . GLN A 1 185 ? 11.488 -4.403 5.449 1.00 94.06 185 GLN A N 1
ATOM 1443 C CA . GLN A 1 185 ? 10.758 -5.146 6.486 1.00 94.06 185 GLN A CA 1
ATOM 1444 C C . GLN A 1 185 ? 9.243 -5.205 6.253 1.00 94.06 185 GLN A C 1
ATOM 1446 O O . GLN A 1 185 ? 8.588 -6.098 6.787 1.00 94.06 185 GLN A O 1
ATOM 1451 N N . TYR A 1 186 ? 8.682 -4.247 5.514 1.00 95.06 186 TYR A N 1
ATOM 1452 C CA . TYR A 1 186 ? 7.270 -4.225 5.145 1.00 95.06 186 TYR A CA 1
ATOM 1453 C C . TYR A 1 186 ? 7.003 -5.091 3.912 1.00 95.06 186 TYR A C 1
ATOM 1455 O O . TYR A 1 186 ? 6.040 -5.849 3.912 1.00 95.06 186 TYR A O 1
ATOM 1463 N N . LEU A 1 187 ? 7.841 -4.992 2.876 1.00 95.12 187 LEU A N 1
ATOM 1464 C CA . LEU A 1 187 ? 7.648 -5.685 1.602 1.00 95.12 187 LEU A CA 1
ATOM 1465 C C . LEU A 1 187 ? 7.952 -7.184 1.686 1.00 95.12 187 LEU A C 1
ATOM 1467 O O . LEU A 1 187 ? 7.227 -7.971 1.078 1.00 95.12 187 LEU A O 1
ATOM 1471 N N . ASP A 1 188 ? 8.987 -7.582 2.431 1.00 94.62 188 ASP A N 1
ATOM 1472 C CA . ASP A 1 188 ? 9.410 -8.985 2.509 1.00 94.62 188 ASP A CA 1
ATOM 1473 C C . ASP A 1 188 ? 8.276 -9.903 3.002 1.00 94.62 188 ASP A C 1
ATOM 1475 O O . ASP A 1 188 ? 7.926 -10.828 2.270 1.00 94.62 188 ASP A O 1
ATOM 1479 N N . PRO A 1 189 ? 7.574 -9.609 4.120 1.00 95.31 189 PRO A N 1
ATOM 1480 C CA . PRO A 1 189 ? 6.433 -10.417 4.538 1.00 95.31 189 PRO A CA 1
ATOM 1481 C C . PRO A 1 189 ? 5.290 -10.467 3.520 1.00 95.31 189 PRO A C 1
ATOM 1483 O O . PRO A 1 189 ? 4.559 -11.451 3.505 1.00 95.31 189 PRO A O 1
ATOM 1486 N N . LEU A 1 190 ? 5.091 -9.443 2.681 1.00 95.50 190 LEU A N 1
ATOM 1487 C CA . LEU A 1 190 ? 4.049 -9.504 1.650 1.00 95.50 190 LEU A CA 1
ATOM 1488 C C . LEU A 1 190 ? 4.388 -10.570 0.609 1.00 95.50 190 LEU A C 1
ATOM 1490 O O . LEU A 1 190 ? 3.550 -11.410 0.291 1.00 95.50 190 LEU A O 1
ATOM 1494 N N . VAL A 1 191 ? 5.629 -10.562 0.119 1.00 94.62 191 VAL A N 1
ATOM 1495 C CA . VAL A 1 191 ? 6.112 -11.536 -0.869 1.00 94.62 191 VAL A CA 1
ATOM 1496 C C . VAL A 1 191 ? 6.191 -12.935 -0.268 1.00 94.62 191 VAL A C 1
ATOM 1498 O O . VAL A 1 191 ? 5.744 -13.886 -0.903 1.00 94.62 191 VAL A O 1
ATOM 1501 N N . ASP A 1 192 ? 6.674 -13.061 0.969 1.00 94.44 192 ASP A N 1
ATOM 1502 C CA . ASP A 1 192 ? 6.757 -14.344 1.675 1.00 94.44 192 ASP A CA 1
ATOM 1503 C C . ASP A 1 192 ? 5.368 -14.977 1.883 1.00 94.44 192 ASP A C 1
ATOM 1505 O O . ASP A 1 192 ? 5.242 -16.198 1.938 1.00 94.44 192 ASP A O 1
ATOM 1509 N N . ASN A 1 193 ? 4.310 -14.158 1.954 1.00 94.81 193 ASN A N 1
ATOM 1510 C CA . ASN A 1 193 ? 2.919 -14.618 2.010 1.00 94.81 193 ASN A CA 1
ATOM 1511 C C . ASN A 1 193 ? 2.251 -14.751 0.627 1.00 94.81 193 ASN A C 1
ATOM 1513 O O . ASN A 1 193 ? 1.064 -15.061 0.559 1.00 94.81 193 ASN A O 1
ATOM 1517 N N . GLY A 1 194 ? 2.994 -14.566 -0.469 1.00 92.75 194 GLY A N 1
ATOM 1518 C CA . GLY A 1 194 ? 2.531 -14.818 -1.835 1.00 92.75 194 GLY A CA 1
ATOM 1519 C C . GLY A 1 194 ? 2.011 -13.596 -2.594 1.00 92.75 194 GLY A C 1
ATOM 1520 O O . GLY A 1 194 ? 1.287 -13.769 -3.572 1.00 92.75 194 GLY A O 1
ATOM 1521 N N . ALA A 1 195 ? 2.336 -12.369 -2.174 1.00 92.62 195 ALA A N 1
ATOM 1522 C CA . ALA A 1 195 ? 1.984 -11.180 -2.948 1.00 92.62 195 ALA A CA 1
ATOM 1523 C C . ALA A 1 195 ? 2.694 -11.192 -4.312 1.00 92.62 195 ALA A C 1
ATOM 1525 O O . ALA A 1 195 ? 3.918 -11.329 -4.383 1.00 92.62 195 ALA A O 1
ATOM 1526 N N . ASP A 1 196 ? 1.930 -11.015 -5.392 1.00 90.56 196 ASP A N 1
ATOM 1527 C CA . ASP A 1 196 ? 2.484 -11.015 -6.743 1.00 90.56 196 ASP A CA 1
ATOM 1528 C C . ASP A 1 196 ? 3.219 -9.699 -7.052 1.00 90.56 196 ASP A C 1
ATOM 1530 O O . ASP A 1 196 ? 2.669 -8.601 -6.937 1.00 90.56 196 ASP A O 1
ATOM 1534 N N . ILE A 1 197 ? 4.478 -9.828 -7.470 1.00 92.38 197 ILE A N 1
ATOM 1535 C CA . ILE A 1 197 ? 5.355 -8.732 -7.908 1.00 92.38 197 ILE A CA 1
ATOM 1536 C C . ILE A 1 197 ? 5.569 -8.714 -9.430 1.00 92.38 197 ILE A C 1
ATOM 1538 O O . ILE A 1 197 ? 6.229 -7.816 -9.955 1.00 92.38 197 ILE A O 1
ATOM 1542 N N . ARG A 1 198 ? 5.018 -9.703 -10.144 1.00 91.50 198 ARG A N 1
ATOM 1543 C CA . ARG A 1 198 ? 5.123 -9.896 -11.599 1.00 91.50 198 ARG A CA 1
ATOM 1544 C C . ARG A 1 198 ? 3.883 -9.425 -12.352 1.00 91.50 198 ARG A C 1
ATOM 1546 O O . ARG A 1 198 ? 3.923 -9.337 -13.582 1.00 91.50 198 ARG A O 1
ATOM 1553 N N . ALA A 1 199 ? 2.802 -9.123 -11.634 1.00 89.19 199 ALA A N 1
ATOM 1554 C CA . ALA A 1 199 ? 1.569 -8.604 -12.202 1.00 89.19 199 ALA A CA 1
ATOM 1555 C C . ALA A 1 199 ? 1.847 -7.398 -13.111 1.00 89.19 199 ALA A C 1
ATOM 1557 O O . ALA A 1 199 ? 2.546 -6.449 -12.743 1.00 89.19 199 ALA A O 1
ATOM 1558 N N . ALA A 1 200 ? 1.279 -7.440 -14.314 1.00 90.12 200 ALA A N 1
ATOM 1559 C CA . ALA A 1 200 ? 1.364 -6.368 -15.291 1.00 90.12 200 ALA A CA 1
ATOM 1560 C C . ALA A 1 200 ? -0.007 -5.713 -15.462 1.00 90.12 200 ALA A C 1
ATOM 1562 O O . ALA A 1 200 ? -1.035 -6.387 -15.453 1.00 90.12 200 ALA A O 1
ATOM 1563 N N . ASN A 1 201 ? -0.036 -4.393 -15.649 1.00 89.25 201 ASN A N 1
ATOM 1564 C CA . ASN A 1 201 ? -1.278 -3.718 -16.024 1.00 89.25 201 ASN A CA 1
ATOM 1565 C C . ASN A 1 201 ? -1.646 -3.965 -17.498 1.00 89.25 201 ASN A C 1
ATOM 1567 O O . ASN A 1 201 ? -0.903 -4.594 -18.246 1.00 89.25 201 ASN A O 1
ATOM 1571 N N . ASN A 1 202 ? -2.760 -3.381 -17.946 1.00 91.25 202 ASN A N 1
ATOM 1572 C CA . ASN A 1 202 ? -3.268 -3.526 -19.318 1.00 91.25 202 ASN A CA 1
ATOM 1573 C C . ASN A 1 202 ? -2.287 -3.084 -20.423 1.00 91.25 202 ASN A C 1
ATOM 1575 O O . ASN A 1 202 ? -2.491 -3.422 -21.584 1.00 91.25 202 ASN A O 1
ATOM 1579 N N . SER A 1 203 ? -1.240 -2.325 -20.090 1.00 91.69 203 SER A N 1
ATOM 1580 C CA . SER A 1 203 ? -0.184 -1.916 -21.028 1.00 91.69 203 SER A CA 1
ATOM 1581 C C . SER A 1 203 ? 1.074 -2.791 -20.941 1.00 91.69 203 SER A C 1
ATOM 1583 O O . SER A 1 203 ? 2.079 -2.477 -21.573 1.00 91.69 203 SER A O 1
ATOM 1585 N N . GLY A 1 204 ? 1.054 -3.852 -20.134 1.00 92.81 204 GLY A N 1
ATOM 1586 C CA . GLY A 1 204 ? 2.208 -4.711 -19.883 1.00 92.81 204 GLY A CA 1
ATOM 1587 C C . GLY A 1 204 ? 3.212 -4.133 -18.880 1.00 92.81 204 GLY A C 1
ATOM 1588 O O . GLY A 1 204 ? 4.280 -4.706 -18.702 1.00 92.81 204 GLY A O 1
ATOM 1589 N N . HIS A 1 205 ? 2.910 -3.015 -18.206 1.00 92.56 205 HIS A N 1
ATOM 1590 C CA . HIS A 1 205 ? 3.814 -2.475 -17.186 1.00 92.56 205 HIS A CA 1
ATOM 1591 C C . HIS A 1 205 ? 3.710 -3.283 -15.891 1.00 92.56 205 HIS A C 1
ATOM 1593 O O . HIS A 1 205 ? 2.664 -3.257 -15.236 1.00 92.56 205 HIS A O 1
ATOM 1599 N N . THR A 1 206 ? 4.815 -3.920 -15.510 1.00 93.38 206 THR A N 1
ATOM 1600 C CA . THR A 1 206 ? 5.039 -4.505 -14.176 1.00 93.38 206 THR A CA 1
ATOM 1601 C C . THR A 1 206 ? 5.462 -3.440 -13.157 1.00 93.38 206 THR A C 1
ATOM 1603 O O . THR A 1 206 ? 5.726 -2.285 -13.513 1.00 93.38 206 THR A O 1
ATOM 1606 N N . GLU A 1 207 ? 5.576 -3.822 -11.883 1.00 91.94 207 GLU A N 1
ATOM 1607 C CA . GLU A 1 207 ? 6.124 -2.943 -10.841 1.00 91.94 207 GLU A CA 1
ATOM 1608 C C . GLU A 1 207 ? 7.556 -2.485 -11.149 1.00 91.94 207 GLU A C 1
ATOM 1610 O O . GLU A 1 207 ? 7.882 -1.316 -10.933 1.00 91.94 207 GLU A O 1
ATOM 1615 N N . LEU A 1 208 ? 8.385 -3.342 -11.758 1.00 95.50 208 LEU A N 1
ATOM 1616 C CA . LEU A 1 208 ? 9.755 -2.981 -12.132 1.00 95.50 208 LEU A CA 1
ATOM 1617 C C . LEU A 1 208 ? 9.792 -1.867 -13.185 1.00 95.50 208 LEU A C 1
ATOM 1619 O O . LEU A 1 208 ? 10.564 -0.920 -13.051 1.00 95.50 208 LEU A O 1
ATOM 1623 N N . HIS A 1 209 ? 8.897 -1.901 -14.177 1.00 95.25 209 HIS A N 1
ATOM 1624 C CA . HIS A 1 209 ? 8.773 -0.824 -15.165 1.00 95.25 209 HIS A CA 1
ATOM 1625 C C . HIS A 1 209 ? 8.413 0.518 -14.515 1.00 95.25 209 HIS A C 1
ATOM 1627 O O . HIS A 1 209 ? 8.917 1.569 -14.914 1.00 95.25 209 HIS A O 1
ATOM 1633 N N . ARG A 1 210 ? 7.528 0.501 -13.511 1.00 91.94 210 ARG A N 1
ATOM 1634 C CA . ARG A 1 210 ? 7.140 1.709 -12.768 1.00 91.94 210 ARG A CA 1
ATOM 1635 C C . ARG A 1 210 ? 8.312 2.224 -11.943 1.00 91.94 210 ARG A C 1
ATOM 1637 O O . ARG A 1 210 ? 8.627 3.408 -12.031 1.00 91.94 210 ARG A O 1
ATOM 1644 N N . ALA A 1 211 ? 8.976 1.350 -11.195 1.00 93.19 211 ALA A N 1
ATOM 1645 C CA . ALA A 1 211 ? 10.141 1.705 -10.396 1.00 93.19 211 ALA A CA 1
ATOM 1646 C C . ALA A 1 211 ? 11.262 2.305 -11.254 1.00 93.19 211 ALA A C 1
ATOM 1648 O O . ALA A 1 211 ? 11.806 3.352 -10.896 1.00 93.19 211 ALA A O 1
ATOM 1649 N N . ALA A 1 212 ? 11.513 1.712 -12.423 1.00 95.38 212 ALA A N 1
ATOM 1650 C CA . ALA A 1 212 ? 12.474 2.205 -13.396 1.00 95.38 212 ALA A CA 1
ATOM 1651 C C . ALA A 1 212 ? 12.101 3.595 -13.934 1.00 95.38 212 ALA A C 1
ATOM 1653 O O . ALA A 1 212 ? 12.928 4.504 -13.944 1.00 95.38 212 ALA A O 1
ATOM 1654 N N . ARG A 1 213 ? 10.826 3.801 -14.295 1.00 93.44 213 ARG A N 1
ATOM 1655 C CA . ARG A 1 213 ? 10.318 5.087 -14.799 1.00 93.44 213 ARG A CA 1
ATOM 1656 C C . ARG A 1 213 ? 10.521 6.241 -13.822 1.00 93.44 213 ARG A C 1
ATOM 1658 O O . ARG A 1 213 ? 10.827 7.346 -14.261 1.00 93.44 213 ARG A O 1
ATOM 1665 N N . TRP A 1 214 ? 10.288 5.991 -12.534 1.00 89.94 214 TRP A N 1
ATOM 1666 C CA . TRP A 1 214 ? 10.350 7.001 -11.473 1.00 89.94 214 TRP A CA 1
ATOM 1667 C C . TRP A 1 214 ? 11.731 7.105 -10.808 1.00 89.94 214 TRP A C 1
ATOM 1669 O O . TRP A 1 214 ? 11.871 7.847 -9.837 1.00 89.94 214 TRP A O 1
ATOM 1679 N N . GLY A 1 215 ? 12.733 6.351 -11.276 1.00 90.94 215 GLY A N 1
ATOM 1680 C CA . GLY A 1 215 ? 14.073 6.362 -10.687 1.00 90.94 215 GLY A CA 1
ATOM 1681 C C . GLY A 1 215 ? 14.102 5.852 -9.244 1.00 90.94 215 GLY A C 1
ATOM 1682 O O . GLY A 1 215 ? 14.899 6.309 -8.433 1.00 90.94 215 GLY A O 1
ATOM 1683 N N . SER A 1 216 ? 13.212 4.936 -8.857 1.00 90.88 216 SER A N 1
ATOM 1684 C CA . SER A 1 216 ? 13.188 4.427 -7.482 1.00 90.88 216 SER A CA 1
ATOM 1685 C C . SER A 1 216 ? 14.259 3.352 -7.282 1.00 90.88 216 SER A C 1
ATOM 1687 O O . SER A 1 216 ? 13.944 2.165 -7.248 1.00 90.88 216 SER A O 1
ATOM 1689 N N . TYR A 1 217 ? 15.523 3.769 -7.135 1.00 89.50 217 TYR A N 1
ATOM 1690 C CA . TYR A 1 217 ? 16.676 2.866 -6.982 1.00 89.50 217 TYR A CA 1
ATOM 1691 C C . TYR A 1 217 ? 16.439 1.765 -5.940 1.00 89.50 217 TYR A C 1
ATOM 1693 O O . TYR A 1 217 ? 16.586 0.591 -6.254 1.00 89.50 217 TYR A O 1
ATOM 1701 N N . PHE A 1 218 ? 15.994 2.132 -4.732 1.00 91.06 218 PHE A N 1
ATOM 1702 C CA . PHE A 1 218 ? 15.712 1.163 -3.668 1.00 91.06 218 PHE A CA 1
ATOM 1703 C C . PHE A 1 218 ? 14.719 0.079 -4.112 1.00 91.06 218 PHE A C 1
ATOM 1705 O O . PHE A 1 218 ? 14.918 -1.099 -3.833 1.00 91.06 218 PHE A O 1
ATOM 1712 N N . PHE A 1 219 ? 13.643 0.472 -4.797 1.00 92.62 219 PHE A N 1
ATOM 1713 C CA . PHE A 1 219 ? 12.600 -0.464 -5.205 1.00 92.62 219 PHE A CA 1
ATOM 1714 C C . PHE A 1 219 ? 13.058 -1.336 -6.379 1.00 92.62 219 PHE A C 1
ATOM 1716 O O . PHE A 1 219 ? 12.694 -2.505 -6.436 1.00 92.62 219 PHE A O 1
ATOM 1723 N N . VAL A 1 220 ? 13.887 -0.792 -7.279 1.00 94.81 220 VAL A N 1
ATOM 1724 C CA . VAL A 1 220 ? 14.536 -1.553 -8.359 1.00 94.81 220 VAL A CA 1
ATOM 1725 C C . VAL A 1 220 ? 15.502 -2.589 -7.783 1.00 94.81 220 VAL A C 1
ATOM 1727 O O . VAL A 1 220 ? 15.347 -3.763 -8.092 1.00 94.81 220 VAL A O 1
ATOM 1730 N N . ASP A 1 221 ? 16.426 -2.197 -6.899 1.00 94.25 221 ASP A N 1
ATOM 1731 C CA . ASP A 1 221 ? 17.355 -3.129 -6.237 1.00 94.25 221 ASP A CA 1
ATOM 1732 C C . ASP A 1 221 ? 16.598 -4.225 -5.471 1.00 94.25 221 ASP A C 1
ATOM 1734 O O . ASP A 1 221 ? 16.899 -5.410 -5.617 1.00 94.25 221 ASP A O 1
ATOM 1738 N N . TRP A 1 222 ? 15.559 -3.858 -4.713 1.00 95.00 222 TRP A N 1
ATOM 1739 C CA . TRP A 1 222 ? 14.737 -4.835 -3.999 1.00 95.00 222 TRP A CA 1
ATOM 1740 C C . TRP A 1 222 ? 14.011 -5.802 -4.952 1.00 95.00 222 TRP A C 1
ATOM 1742 O O . TRP A 1 222 ? 14.032 -7.009 -4.712 1.00 95.00 222 TRP A O 1
ATOM 1752 N N . LEU A 1 223 ? 13.419 -5.313 -6.050 1.00 95.12 223 LEU A N 1
ATOM 1753 C CA . LEU A 1 223 ? 12.754 -6.159 -7.049 1.00 95.12 223 LEU A CA 1
ATOM 1754 C C . LEU A 1 223 ? 13.744 -7.080 -7.774 1.00 95.12 223 LEU A C 1
ATOM 1756 O O . LEU A 1 223 ? 13.465 -8.270 -7.897 1.00 95.12 223 LEU A O 1
ATOM 1760 N N . CYS A 1 224 ? 14.908 -6.582 -8.200 1.00 95.38 224 CYS A N 1
ATOM 1761 C CA . CYS A 1 224 ? 15.923 -7.383 -8.895 1.00 95.38 224 CYS A CA 1
ATOM 1762 C C . CYS A 1 224 ? 16.434 -8.553 -8.041 1.00 95.38 224 CYS A C 1
ATOM 1764 O O . CYS A 1 224 ? 16.757 -9.609 -8.573 1.00 95.38 224 CYS A O 1
ATOM 1766 N N . ARG A 1 225 ? 16.447 -8.416 -6.709 1.00 94.38 225 ARG A N 1
ATOM 1767 C CA . ARG A 1 225 ? 16.797 -9.517 -5.790 1.00 94.38 225 ARG A CA 1
ATOM 1768 C C . ARG A 1 225 ? 15.716 -10.597 -5.671 1.00 94.38 225 ARG A C 1
ATOM 1770 O O . ARG A 1 225 ? 16.001 -11.674 -5.152 1.00 94.38 225 ARG A O 1
ATOM 1777 N N . LYS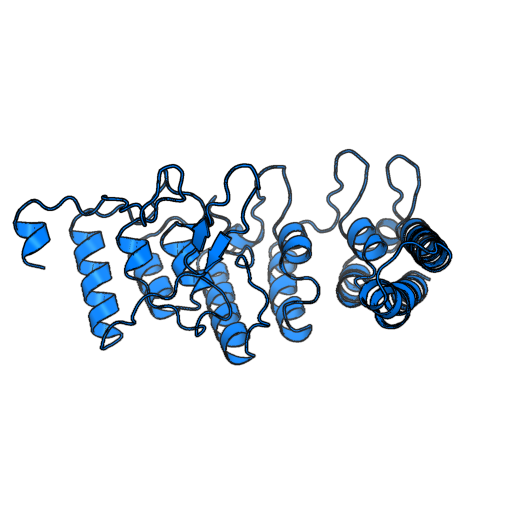 A 1 226 ? 14.474 -10.307 -6.072 1.00 94.31 226 LYS A N 1
ATOM 1778 C CA . LYS A 1 226 ? 13.307 -11.204 -5.936 1.00 94.31 226 LYS A CA 1
ATOM 1779 C C . LYS A 1 226 ? 12.816 -11.758 -7.279 1.00 94.31 226 LYS A C 1
ATOM 1781 O O . LYS A 1 226 ? 12.104 -12.764 -7.309 1.00 94.31 226 LYS A O 1
ATOM 1786 N N . LEU A 1 227 ? 13.146 -11.086 -8.376 1.00 95.12 227 LEU A N 1
ATOM 1787 C CA . LEU A 1 227 ? 12.735 -11.428 -9.732 1.00 95.12 227 LEU A CA 1
ATOM 1788 C C . LEU A 1 227 ? 13.765 -12.330 -10.421 1.00 95.12 227 LEU A C 1
ATOM 1790 O O . LEU A 1 227 ? 14.940 -12.343 -10.065 1.00 95.12 227 LEU A O 1
ATOM 1794 N N . SER A 1 228 ? 13.307 -13.106 -11.406 1.00 94.62 228 SER A N 1
ATOM 1795 C CA . SER A 1 228 ? 14.211 -13.845 -12.293 1.00 94.62 228 SER A CA 1
ATOM 1796 C C . SER A 1 228 ? 14.769 -12.918 -13.385 1.00 94.62 228 SER A C 1
ATOM 1798 O O . SER A 1 228 ? 14.162 -11.876 -13.643 1.00 94.62 228 SER A O 1
ATOM 1800 N N . PRO A 1 229 ? 15.870 -13.280 -14.069 1.00 93.25 229 PRO A N 1
ATOM 1801 C CA . PRO A 1 229 ? 16.377 -12.502 -15.204 1.00 93.25 229 PRO A CA 1
ATOM 1802 C C . PRO A 1 229 ? 15.316 -12.248 -16.287 1.00 93.25 229 PRO A C 1
ATOM 1804 O O . PRO A 1 229 ? 15.149 -11.114 -16.726 1.00 93.25 229 PRO A O 1
ATOM 1807 N N . ASP A 1 230 ? 14.506 -13.259 -16.622 1.00 94.00 230 ASP A N 1
ATOM 1808 C CA . ASP A 1 230 ? 13.422 -13.127 -17.608 1.00 94.00 230 ASP A CA 1
ATOM 1809 C C . ASP A 1 230 ? 12.347 -12.119 -17.170 1.00 94.00 230 ASP A C 1
ATOM 1811 O O . ASP A 1 230 ? 11.761 -11.421 -17.997 1.00 94.00 230 ASP A O 1
ATOM 1815 N N . ASP A 1 231 ? 12.080 -12.019 -15.864 1.00 95.31 231 ASP A N 1
ATOM 1816 C CA . ASP A 1 231 ? 11.151 -11.023 -15.327 1.00 95.31 231 ASP A CA 1
ATOM 1817 C C . ASP A 1 231 ? 11.742 -9.605 -15.359 1.00 95.31 231 ASP A C 1
ATOM 1819 O O . ASP A 1 231 ? 10.993 -8.637 -15.521 1.00 95.31 231 ASP A O 1
ATOM 1823 N N . ILE A 1 232 ? 13.063 -9.480 -15.177 1.00 95.88 232 ILE A N 1
ATOM 1824 C CA . ILE A 1 232 ? 13.789 -8.203 -15.210 1.00 95.88 232 ILE A CA 1
ATOM 1825 C C . ILE A 1 232 ? 13.790 -7.634 -16.632 1.00 95.88 232 ILE A C 1
ATOM 1827 O O . ILE A 1 232 ? 13.498 -6.452 -16.815 1.00 95.88 232 ILE A O 1
ATOM 1831 N N . ASP A 1 233 ? 14.020 -8.487 -17.631 1.00 95.56 233 ASP A N 1
ATOM 1832 C CA . ASP A 1 233 ? 14.064 -8.108 -19.048 1.00 95.56 233 ASP A CA 1
ATOM 1833 C C . ASP A 1 233 ? 12.702 -8.158 -19.749 1.00 95.56 233 ASP A C 1
ATOM 1835 O O . ASP A 1 233 ? 12.584 -7.838 -20.937 1.00 95.56 233 ASP A O 1
ATOM 1839 N N . ARG A 1 234 ? 11.640 -8.521 -19.025 1.00 95.75 234 ARG A N 1
ATOM 1840 C CA . ARG A 1 234 ? 10.287 -8.588 -19.574 1.00 95.75 234 ARG A CA 1
ATOM 1841 C C . ARG A 1 234 ? 9.884 -7.244 -20.174 1.00 95.75 234 ARG A C 1
ATOM 1843 O O . ARG A 1 234 ? 9.815 -6.241 -19.473 1.00 95.75 234 ARG A O 1
ATOM 1850 N N . GLY A 1 235 ? 9.529 -7.241 -21.455 1.00 96.19 235 GLY A N 1
ATOM 1851 C CA . GLY A 1 235 ? 8.979 -6.066 -22.124 1.00 96.19 235 GLY A CA 1
ATOM 1852 C C . GLY A 1 235 ? 7.509 -5.800 -21.782 1.00 96.19 235 GLY A C 1
ATOM 1853 O O . GLY A 1 235 ? 6.725 -6.713 -21.509 1.00 96.19 235 GLY A O 1
ATOM 1854 N N . THR A 1 236 ? 7.116 -4.529 -21.862 1.00 96.56 236 THR A N 1
ATOM 1855 C CA . THR A 1 236 ? 5.707 -4.105 -21.974 1.00 96.56 236 THR A CA 1
ATOM 1856 C C . THR A 1 236 ? 5.059 -4.601 -23.275 1.00 96.56 236 THR A C 1
ATOM 1858 O O . THR A 1 236 ? 5.725 -5.172 -24.134 1.00 96.56 236 THR A O 1
ATOM 1861 N N . ASN A 1 237 ? 3.778 -4.283 -23.503 1.00 96.56 237 ASN A N 1
ATOM 1862 C CA . ASN A 1 237 ? 3.099 -4.591 -24.773 1.00 96.56 237 ASN A CA 1
ATOM 1863 C C . ASN A 1 237 ? 3.750 -3.916 -25.998 1.00 96.56 237 ASN A C 1
ATOM 1865 O O . ASN A 1 237 ? 3.519 -4.341 -27.125 1.00 96.56 237 ASN A O 1
ATOM 1869 N N . ASN A 1 238 ? 4.562 -2.877 -25.779 1.00 95.44 238 ASN A N 1
ATOM 1870 C CA . ASN A 1 238 ? 5.347 -2.202 -26.815 1.00 95.44 238 ASN A CA 1
ATOM 1871 C C . ASN A 1 238 ? 6.814 -2.673 -26.833 1.00 95.44 238 ASN A C 1
ATOM 1873 O O . ASN A 1 238 ? 7.671 -1.970 -27.361 1.00 95.44 238 ASN A O 1
ATOM 1877 N N . ASN A 1 239 ? 7.122 -3.813 -26.206 1.00 94.88 239 ASN A N 1
ATOM 1878 C CA . ASN A 1 239 ? 8.469 -4.376 -26.054 1.00 94.88 239 ASN A CA 1
ATOM 1879 C C . ASN A 1 239 ? 9.479 -3.441 -25.364 1.00 94.88 239 ASN A C 1
ATOM 1881 O O . ASN A 1 239 ? 10.687 -3.592 -25.524 1.00 94.88 239 ASN A O 1
ATOM 1885 N N . LEU A 1 240 ? 9.002 -2.466 -24.585 1.00 96.94 240 LEU A N 1
ATOM 1886 C CA . LEU A 1 240 ? 9.879 -1.618 -23.776 1.00 96.94 240 LEU A CA 1
ATOM 1887 C C . LEU A 1 240 ? 10.236 -2.364 -22.495 1.00 96.94 240 LEU A C 1
ATOM 1889 O O . LEU A 1 240 ? 9.324 -2.659 -21.726 1.00 96.94 240 LEU A O 1
ATOM 1893 N N . THR A 1 241 ? 11.518 -2.642 -22.271 1.00 97.06 241 THR A N 1
ATOM 1894 C CA . THR A 1 241 ? 12.018 -3.216 -21.013 1.00 97.06 241 THR A CA 1
ATOM 1895 C C . THR A 1 241 ? 12.127 -2.138 -19.927 1.00 97.06 241 THR A C 1
ATOM 1897 O O . THR A 1 241 ? 12.133 -0.938 -20.243 1.00 97.06 241 THR A O 1
ATOM 1900 N N . PRO A 1 242 ? 12.256 -2.507 -18.640 1.00 96.94 242 PRO A N 1
ATOM 1901 C CA . PRO A 1 242 ? 12.505 -1.542 -17.572 1.00 96.94 242 PRO A CA 1
ATOM 1902 C C . PRO A 1 242 ? 13.745 -0.674 -17.825 1.00 96.94 242 PRO A C 1
ATOM 1904 O O . PRO A 1 242 ? 13.690 0.537 -17.606 1.00 96.94 242 PRO A O 1
ATOM 1907 N N . LEU A 1 243 ? 14.821 -1.255 -18.369 1.00 97.25 243 LEU A N 1
ATOM 1908 C CA . LEU A 1 243 ? 16.041 -0.531 -18.741 1.00 97.25 243 LEU A CA 1
ATOM 1909 C C . LEU A 1 243 ? 15.762 0.550 -19.797 1.00 97.25 243 LEU A C 1
ATOM 1911 O O . LEU A 1 243 ? 16.159 1.706 -19.631 1.00 97.25 243 LEU A O 1
ATOM 1915 N N . VAL A 1 244 ? 15.020 0.201 -20.856 1.00 97.12 244 VAL A N 1
ATOM 1916 C CA . VAL A 1 244 ? 14.632 1.151 -21.913 1.00 97.12 244 VAL A CA 1
ATOM 1917 C C . VAL A 1 244 ? 13.764 2.278 -21.348 1.00 97.12 244 VAL A C 1
ATOM 1919 O O . VAL A 1 244 ? 13.938 3.439 -21.722 1.00 97.12 244 VAL A O 1
ATOM 1922 N N . ILE A 1 245 ? 12.856 1.968 -20.419 1.00 96.75 245 ILE A N 1
ATOM 1923 C CA . ILE A 1 245 ? 12.031 2.981 -19.750 1.00 96.75 245 ILE A CA 1
ATOM 1924 C C . ILE A 1 245 ? 12.887 3.931 -18.905 1.00 96.75 245 ILE A C 1
ATOM 1926 O O . ILE A 1 245 ? 12.680 5.141 -18.994 1.00 96.75 245 ILE A O 1
ATOM 1930 N N . ALA A 1 246 ? 13.846 3.425 -18.124 1.00 96.62 246 ALA A N 1
ATOM 1931 C CA . ALA A 1 246 ? 14.733 4.267 -17.318 1.00 96.62 246 ALA A CA 1
ATOM 1932 C C . ALA A 1 246 ? 15.564 5.217 -18.197 1.00 96.62 246 ALA A C 1
ATOM 1934 O O . ALA A 1 246 ? 15.590 6.422 -17.946 1.00 96.62 246 ALA A O 1
ATOM 1935 N N . ALA A 1 247 ? 16.159 4.709 -19.282 1.00 96.44 247 ALA A N 1
ATOM 1936 C CA . ALA A 1 247 ? 16.896 5.526 -20.249 1.00 96.44 247 ALA A CA 1
ATOM 1937 C C . ALA A 1 247 ? 16.000 6.580 -20.928 1.00 96.44 247 ALA A C 1
ATOM 1939 O O . ALA A 1 247 ? 16.385 7.741 -21.081 1.00 96.44 247 ALA A O 1
ATOM 1940 N N . GLY A 1 248 ? 14.769 6.200 -21.286 1.00 96.00 248 GLY A N 1
ATOM 1941 C CA . GLY A 1 248 ? 13.767 7.120 -21.818 1.00 96.00 248 GLY A CA 1
ATOM 1942 C C . GLY A 1 248 ? 13.383 8.222 -20.828 1.00 96.00 248 GLY A C 1
ATOM 1943 O O . GLY A 1 248 ? 13.247 9.377 -21.234 1.00 96.00 248 GLY A O 1
ATOM 1944 N N . SER A 1 249 ? 13.253 7.889 -19.540 1.00 94.12 249 SER A N 1
ATOM 1945 C CA . SER A 1 249 ? 13.030 8.865 -18.471 1.00 94.12 249 SER A CA 1
ATOM 1946 C C . SER A 1 249 ? 14.201 9.838 -18.352 1.00 94.12 249 SER A C 1
ATOM 1948 O O . SER A 1 249 ? 13.942 11.035 -18.357 1.00 94.12 249 SER A O 1
ATOM 1950 N N . VAL A 1 250 ? 15.462 9.372 -18.353 1.00 94.56 250 VAL A N 1
ATOM 1951 C CA . VAL A 1 250 ? 16.643 10.266 -18.321 1.00 94.56 250 VAL A CA 1
ATOM 1952 C C . VAL A 1 250 ? 16.576 11.279 -19.454 1.00 94.56 250 VAL A C 1
ATOM 1954 O O . VAL A 1 250 ? 16.682 12.477 -19.203 1.00 94.56 250 VAL A O 1
ATOM 1957 N N . ARG A 1 251 ? 16.321 10.820 -20.687 1.00 94.06 251 ARG A N 1
ATOM 1958 C CA . ARG A 1 251 ? 16.186 11.709 -21.848 1.00 94.06 251 ARG A CA 1
ATOM 1959 C C . ARG A 1 251 ? 15.106 12.771 -21.621 1.00 94.06 251 ARG A C 1
ATOM 1961 O O . ARG A 1 251 ? 15.356 13.954 -21.841 1.00 94.06 251 ARG A O 1
ATOM 1968 N N . ILE A 1 252 ? 13.927 12.372 -21.143 1.00 92.31 252 ILE A N 1
ATOM 1969 C CA . ILE A 1 252 ? 12.826 13.302 -20.845 1.00 92.31 252 ILE A CA 1
ATOM 1970 C C . ILE A 1 252 ? 13.240 14.315 -19.768 1.00 92.31 252 ILE A C 1
ATOM 1972 O O . ILE A 1 252 ? 12.946 15.502 -19.907 1.00 92.31 252 ILE A O 1
ATOM 1976 N N . SER A 1 253 ? 13.919 13.880 -18.707 1.00 90.19 253 SER A N 1
ATOM 1977 C CA . SER A 1 253 ? 14.393 14.755 -17.629 1.00 90.19 253 SER A CA 1
ATOM 1978 C C . SER A 1 253 ? 15.458 15.736 -18.136 1.00 90.19 253 SER A C 1
ATOM 1980 O O . SER A 1 253 ? 15.376 16.925 -17.840 1.00 90.19 253 SER A O 1
ATOM 1982 N N . THR A 1 254 ? 16.385 15.292 -18.992 1.00 90.81 254 THR A N 1
ATOM 1983 C CA . THR A 1 254 ? 17.379 16.173 -19.630 1.00 90.81 254 THR A CA 1
ATOM 1984 C C . THR A 1 254 ? 16.751 17.173 -20.602 1.00 90.81 254 THR A C 1
ATOM 1986 O O . THR A 1 254 ? 17.139 18.336 -20.624 1.00 90.81 254 THR A O 1
ATOM 1989 N N . GLU A 1 255 ? 15.733 16.768 -21.368 1.00 90.44 255 GLU A N 1
ATOM 1990 C CA . GLU A 1 255 ? 15.002 17.667 -22.268 1.00 90.44 255 GLU A CA 1
ATOM 1991 C C . GLU A 1 255 ? 14.232 18.742 -21.499 1.00 90.44 255 GLU A C 1
ATOM 1993 O O . GLU A 1 255 ? 14.104 19.862 -21.989 1.00 90.44 255 GLU A O 1
ATOM 1998 N N . LYS A 1 256 ? 13.723 18.425 -20.300 1.00 87.75 256 LYS A N 1
ATOM 1999 C CA . LYS A 1 256 ? 13.076 19.413 -19.425 1.00 87.75 256 LYS A CA 1
ATOM 2000 C C . LYS A 1 256 ? 14.059 20.483 -18.957 1.00 87.75 256 LYS A C 1
ATOM 2002 O O . LYS A 1 256 ? 13.685 21.648 -18.995 1.00 87.75 256 LYS A O 1
ATOM 2007 N N . LEU A 1 257 ? 15.288 20.108 -18.583 1.00 86.31 257 LEU A N 1
ATOM 2008 C CA . LEU A 1 257 ? 16.337 21.066 -18.198 1.00 86.31 257 LEU A CA 1
ATOM 2009 C C . LEU A 1 257 ? 16.651 22.069 -19.320 1.00 86.31 257 LEU A C 1
ATOM 2011 O O . LEU A 1 257 ? 16.978 23.215 -19.048 1.00 86.31 257 LEU A O 1
ATOM 2015 N N . GLY A 1 258 ? 16.530 21.657 -20.585 1.00 79.88 258 GLY A N 1
ATOM 2016 C CA . GLY A 1 258 ? 16.765 22.529 -21.741 1.00 79.88 258 GLY A CA 1
ATOM 2017 C C . GLY A 1 258 ? 15.626 23.504 -22.074 1.00 79.88 258 GLY A C 1
ATOM 2018 O O . GLY A 1 258 ? 15.748 24.252 -23.043 1.00 79.88 258 GLY A O 1
ATOM 2019 N N . ARG A 1 259 ? 14.503 23.490 -21.339 1.00 81.88 259 ARG A N 1
ATOM 2020 C CA . ARG A 1 259 ? 13.357 24.387 -21.577 1.00 81.88 259 ARG A CA 1
ATOM 2021 C C . ARG A 1 259 ? 13.400 25.569 -20.607 1.00 81.88 259 ARG A C 1
ATOM 2023 O O . ARG A 1 259 ? 13.313 25.370 -19.404 1.00 81.88 259 ARG A O 1
ATOM 2030 N N . ASN A 1 260 ? 13.399 26.795 -21.132 1.00 64.12 260 ASN A N 1
ATOM 2031 C CA . ASN A 1 260 ? 13.463 28.057 -20.366 1.00 64.12 260 ASN A CA 1
ATOM 2032 C C . ASN A 1 260 ? 12.211 28.389 -19.514 1.00 64.12 260 ASN A C 1
ATOM 2034 O O . ASN A 1 260 ? 12.020 29.538 -19.126 1.00 64.12 260 ASN A O 1
ATOM 2038 N N . GLU A 1 261 ? 11.328 27.425 -19.251 1.00 78.12 261 GLU A N 1
ATOM 2039 C CA . GLU A 1 261 ? 10.011 27.649 -18.630 1.00 78.12 261 GLU A CA 1
ATOM 2040 C C . GLU A 1 261 ? 9.803 26.863 -17.322 1.00 78.12 261 GLU A C 1
ATOM 2042 O O . GLU A 1 261 ? 8.696 26.854 -16.781 1.00 78.12 261 GLU A O 1
ATOM 2047 N N . ILE A 1 262 ? 10.829 26.180 -16.803 1.00 81.44 262 ILE A N 1
ATOM 2048 C CA . ILE A 1 262 ? 10.731 25.452 -15.529 1.00 81.44 262 ILE A CA 1
ATOM 2049 C C . ILE A 1 262 ? 11.206 26.316 -14.358 1.00 81.44 262 ILE A C 1
ATOM 2051 O O . ILE A 1 262 ? 12.101 27.142 -14.497 1.00 81.44 262 ILE A O 1
ATOM 2055 N N . ALA A 1 263 ? 10.571 26.141 -13.199 1.00 84.94 263 ALA A N 1
ATOM 2056 C CA . ALA A 1 263 ? 10.980 26.818 -11.976 1.00 84.94 263 ALA A CA 1
ATOM 2057 C C . ALA A 1 263 ? 12.342 26.282 -11.489 1.00 84.94 263 ALA A C 1
ATOM 2059 O O . ALA A 1 263 ? 12.639 25.098 -11.655 1.00 84.94 263 ALA A O 1
ATOM 2060 N N . GLU A 1 264 ? 13.159 27.149 -10.890 1.00 84.88 264 GLU A N 1
ATOM 2061 C CA . GLU A 1 264 ? 14.540 26.844 -10.476 1.00 84.88 264 GLU A CA 1
ATOM 2062 C C . GLU A 1 264 ? 14.622 25.668 -9.485 1.00 84.88 264 GLU A C 1
ATOM 2064 O O . GLU A 1 264 ? 15.520 24.833 -9.568 1.00 84.88 264 GLU A O 1
ATOM 2069 N N . ASP A 1 265 ? 13.639 25.541 -8.592 1.00 84.88 265 ASP A N 1
ATOM 2070 C CA . ASP A 1 265 ? 13.527 24.428 -7.646 1.00 84.88 265 ASP A CA 1
ATOM 2071 C C . ASP A 1 265 ? 13.291 23.080 -8.346 1.00 84.88 265 ASP A C 1
ATOM 2073 O O . ASP A 1 265 ? 13.822 22.052 -7.925 1.00 84.88 265 ASP A O 1
ATOM 2077 N N . VAL A 1 266 ? 12.529 23.083 -9.441 1.00 85.44 266 VAL A N 1
ATOM 2078 C CA . VAL A 1 266 ? 12.293 21.898 -10.275 1.00 85.44 266 VAL A CA 1
ATOM 2079 C C . VAL A 1 266 ? 13.546 21.538 -11.066 1.00 85.44 266 VAL A C 1
ATOM 2081 O O . VAL A 1 266 ? 13.873 20.358 -11.188 1.00 85.44 266 VAL A O 1
ATOM 2084 N N . GLU A 1 267 ? 14.256 22.532 -11.597 1.00 86.94 267 GLU A N 1
ATOM 2085 C CA . GLU A 1 267 ? 15.515 22.318 -12.313 1.00 86.94 267 GLU A CA 1
ATOM 2086 C C . GLU A 1 267 ? 16.565 21.667 -11.403 1.00 86.94 267 GLU A C 1
ATOM 2088 O O . GLU A 1 267 ? 17.199 20.674 -11.777 1.00 86.94 267 GLU A O 1
ATOM 2093 N N . GLU A 1 268 ? 16.696 22.178 -10.179 1.00 88.69 268 GLU A N 1
ATOM 2094 C CA . GLU A 1 268 ? 17.627 21.642 -9.194 1.00 88.69 268 GLU A CA 1
ATOM 2095 C C . GLU A 1 268 ? 17.235 20.231 -8.733 1.00 88.69 268 GLU A C 1
ATOM 2097 O O . GLU A 1 268 ? 18.104 19.363 -8.630 1.00 88.69 268 GLU A O 1
ATOM 2102 N N . ASP A 1 269 ? 15.944 19.943 -8.530 1.00 88.12 269 ASP A N 1
ATOM 2103 C CA . ASP A 1 269 ? 15.472 18.589 -8.200 1.00 88.12 269 ASP A CA 1
ATOM 2104 C C . ASP A 1 269 ? 15.772 17.585 -9.325 1.00 88.12 269 ASP A C 1
ATOM 2106 O O . ASP A 1 269 ? 16.222 16.461 -9.070 1.00 88.12 269 ASP A O 1
ATOM 2110 N N . ILE A 1 270 ? 15.594 17.996 -10.585 1.00 88.81 270 ILE A N 1
ATOM 2111 C CA . ILE A 1 270 ? 15.921 17.153 -11.737 1.00 88.81 270 ILE A CA 1
ATOM 2112 C C . ILE A 1 270 ? 17.426 16.849 -11.770 1.00 88.81 270 ILE A C 1
ATOM 2114 O O . ILE A 1 270 ? 17.818 15.689 -11.932 1.00 88.81 270 ILE A O 1
ATOM 2118 N N . ARG A 1 271 ? 18.265 17.878 -11.595 1.00 89.62 271 ARG A N 1
ATOM 2119 C CA . ARG A 1 271 ? 19.730 17.778 -11.664 1.00 89.62 271 ARG A CA 1
ATOM 2120 C C . ARG A 1 271 ? 20.318 16.958 -10.518 1.00 89.62 271 ARG A C 1
ATOM 2122 O O . ARG A 1 271 ? 21.203 16.136 -10.743 1.00 89.62 271 ARG A O 1
ATOM 2129 N N . THR A 1 272 ? 19.849 17.188 -9.297 1.00 90.81 272 THR A N 1
ATOM 2130 C CA . THR A 1 272 ? 20.461 16.621 -8.085 1.00 90.81 272 THR A CA 1
ATOM 2131 C C . THR A 1 272 ? 19.841 15.306 -7.643 1.00 90.81 272 THR A C 1
ATOM 2133 O O . THR A 1 272 ? 20.508 14.517 -6.972 1.00 90.81 272 THR A O 1
ATOM 2136 N N . ARG A 1 273 ? 18.582 15.041 -8.012 1.00 89.56 273 ARG A N 1
ATOM 2137 C CA . ARG A 1 273 ? 17.842 13.871 -7.534 1.00 89.56 273 ARG A CA 1
ATOM 2138 C C . ARG A 1 273 ? 17.318 12.999 -8.664 1.00 89.56 273 ARG A C 1
ATOM 2140 O O . ARG A 1 273 ? 17.584 11.802 -8.642 1.00 89.56 273 ARG A O 1
ATOM 2147 N N . GLU A 1 274 ? 16.561 13.536 -9.620 1.00 89.81 274 GLU A N 1
ATOM 2148 C CA . GLU A 1 274 ? 15.873 12.711 -10.630 1.00 89.81 274 GLU A CA 1
ATOM 2149 C C . GLU A 1 274 ? 16.859 11.980 -11.553 1.00 89.81 274 GLU A C 1
ATOM 2151 O O . GLU A 1 274 ? 16.840 10.749 -11.613 1.00 89.81 274 GLU A O 1
ATOM 2156 N N . ILE A 1 275 ? 17.753 12.717 -12.222 1.00 92.81 275 ILE A N 1
ATOM 2157 C CA . ILE A 1 275 ? 18.722 12.141 -13.166 1.00 92.81 275 ILE A CA 1
ATOM 2158 C C . ILE A 1 275 ? 19.699 11.188 -12.459 1.00 92.81 275 ILE A C 1
ATOM 2160 O O . ILE A 1 275 ? 19.794 10.041 -12.899 1.00 92.81 275 ILE A O 1
ATOM 2164 N N . PRO A 1 276 ? 20.361 11.558 -11.341 1.00 94.62 276 PRO A N 1
ATOM 2165 C CA . PRO A 1 276 ? 21.277 10.643 -10.655 1.00 94.62 276 PRO A CA 1
ATOM 2166 C C . PRO A 1 276 ? 20.612 9.340 -10.188 1.00 94.62 276 PRO A C 1
ATOM 2168 O O . PRO A 1 276 ? 21.207 8.261 -10.265 1.00 94.62 276 PRO A O 1
ATOM 2171 N N . ASN A 1 277 ? 19.356 9.408 -9.733 1.00 93.00 277 ASN A N 1
ATOM 2172 C CA . ASN A 1 277 ? 18.604 8.218 -9.347 1.00 93.00 277 ASN A CA 1
ATOM 2173 C C . ASN A 1 277 ? 18.284 7.321 -10.549 1.00 93.00 277 ASN A C 1
ATOM 2175 O O . ASN A 1 277 ? 18.413 6.101 -10.452 1.00 93.00 277 ASN A O 1
ATOM 2179 N N . LEU A 1 278 ? 17.892 7.908 -11.683 1.00 94.62 278 LEU A N 1
ATOM 2180 C CA . LEU A 1 278 ? 17.648 7.172 -12.922 1.00 94.62 278 LEU A CA 1
ATOM 2181 C C . LEU A 1 278 ? 18.931 6.533 -13.472 1.00 94.62 278 LEU A C 1
ATOM 2183 O O . LEU A 1 278 ? 18.902 5.375 -13.878 1.00 94.62 278 LEU A O 1
ATOM 2187 N N . GLU A 1 279 ? 20.065 7.234 -13.433 1.00 94.62 279 GLU A N 1
ATOM 2188 C CA . GLU A 1 279 ? 21.365 6.663 -13.807 1.00 94.62 279 GLU A CA 1
ATOM 2189 C C . GLU A 1 279 ? 21.747 5.483 -12.913 1.00 94.62 279 GLU A C 1
ATOM 2191 O O . GLU A 1 279 ? 22.243 4.465 -13.395 1.00 94.62 279 GLU A O 1
ATOM 2196 N N . THR A 1 280 ? 21.490 5.597 -11.609 1.00 95.44 280 THR A N 1
ATOM 2197 C CA . THR A 1 280 ? 21.733 4.503 -10.663 1.00 95.44 280 THR A CA 1
ATOM 2198 C C . THR A 1 280 ? 20.843 3.305 -10.988 1.00 95.44 280 THR A C 1
ATOM 2200 O O . THR A 1 280 ? 21.339 2.187 -11.059 1.00 95.44 280 THR A O 1
ATOM 2203 N N . VAL A 1 281 ? 19.558 3.536 -11.274 1.00 96.06 281 VAL A N 1
ATOM 2204 C CA . VAL A 1 281 ? 18.627 2.498 -11.739 1.00 96.06 281 VAL A CA 1
ATOM 2205 C C . VAL A 1 281 ? 19.127 1.814 -13.012 1.00 96.06 281 VAL A C 1
ATOM 2207 O O . VAL A 1 281 ? 19.095 0.591 -13.078 1.00 96.06 281 VAL A O 1
ATOM 2210 N N . ILE A 1 282 ? 19.610 2.573 -14.002 1.00 96.06 282 ILE A N 1
ATOM 2211 C CA . ILE A 1 282 ? 20.172 2.014 -15.241 1.00 96.06 282 ILE A CA 1
ATOM 2212 C C . ILE A 1 282 ? 21.342 1.087 -14.913 1.00 96.06 282 ILE A C 1
ATOM 2214 O O . ILE A 1 282 ? 21.369 -0.035 -15.399 1.00 96.06 282 ILE A O 1
ATOM 2218 N N . ARG A 1 283 ? 22.268 1.514 -14.046 1.00 95.56 283 ARG A N 1
ATOM 2219 C CA . ARG A 1 283 ? 23.406 0.679 -13.624 1.00 95.56 283 ARG A CA 1
ATOM 2220 C C . ARG A 1 283 ? 22.976 -0.588 -12.882 1.00 95.56 283 ARG A C 1
ATOM 2222 O O . ARG A 1 283 ? 23.686 -1.574 -12.959 1.00 95.56 283 ARG A O 1
ATOM 2229 N N . THR A 1 284 ? 21.862 -0.559 -12.151 1.00 94.69 284 THR A N 1
ATOM 2230 C CA . THR A 1 284 ? 21.316 -1.736 -11.448 1.00 94.69 284 THR A CA 1
ATOM 2231 C C . THR A 1 284 ? 20.610 -2.720 -12.386 1.00 94.69 284 THR A C 1
ATOM 2233 O O . THR A 1 284 ? 20.475 -3.889 -12.043 1.00 94.69 284 THR A O 1
ATOM 2236 N N . LEU A 1 285 ? 20.126 -2.251 -13.537 1.00 93.75 285 LEU A N 1
ATOM 2237 C CA . LEU A 1 285 ? 19.423 -3.061 -14.537 1.00 93.75 285 LEU A CA 1
ATOM 2238 C C . LEU A 1 285 ? 20.349 -3.622 -15.634 1.00 93.75 285 LEU A C 1
ATOM 2240 O O . LEU A 1 285 ? 19.860 -4.336 -16.504 1.00 93.75 285 LEU A O 1
ATOM 2244 N N . LEU A 1 286 ? 21.638 -3.265 -15.619 1.00 91.12 286 LEU A N 1
ATOM 2245 C CA . LEU A 1 286 ? 22.691 -3.797 -16.495 1.00 91.12 286 LEU A CA 1
ATOM 2246 C C . LEU A 1 286 ? 23.418 -4.961 -15.815 1.00 91.12 286 LEU A C 1
ATOM 2248 O O . LEU A 1 286 ? 23.797 -5.900 -16.547 1.00 91.12 286 LEU A O 1
#

Secondary structure (DSSP, 8-state):
-TTGGGT--TT-----SSSS-----HHHHTS--SSTTSS-S-EEEPPBTTB-PPEEE--PPPPS-HHHHHHHHHHHHHTT--SS-TTS-GGGSHHHHHHHTT-HHHHHHHHHTT---TTTTTTSPPP--SSPPPHHHHHHHHHHHHHHHHH-GGGGS-B-TTS-BHHHHHHHHHTTTS-HHHHHHHHHHHHHTT--SS---TTS--HHHHHHHTT-HHHHHHHHTTS-HHHHS---TT---HHHHHHHHHHHHHHHHT-TTS-HHHHHHIIIIIHHHHHHHHHHH-

Radius of gyration: 21.5 Å; chains: 1; bounding box: 54×43×57 Å

InterPro domains:
  IPR036770 Ankyrin repeat-containing domain superfamily [G3DSA:1.25.40.20] (67-264)
  IPR036770 Ankyrin repeat-containing domain superfamily [SSF48403] (72-247)

Organism: NCBI:txid1169539

pLDDT: mean 85.9, std 13.84, range [36.78, 97.38]

Sequence (286 aa):
TQLIRQGANPSVEPSLRHRHEKAYPLLSLSIDDMTDSTIPSIWVQGQVPNRWSRPHPVRLPRWSSPQLQDAVMTALIDGGADINARFANRESRPIRVAVAAANMPAVGLLLRRGVQLRGFLVMCLPEYNTCRPTPECERQLMAIYRRLIQHDSTVATEEGPGGGGLVFWAFARGIGRFSQPFMSQYLDPLVDNGADIRAANNSGHTELHRAARWGSYFFVDWLCRKLSPDDIDRGTNNNLTPLVIAAGSVRISTEKLGRNEIAEDVEEDIRTREIPNLETVIRTLL

Foldseek 3Di:
DVVLVVVDDQQDQDDPDDDPWQTARPLLLLAAQQQQQQQALDWTFDDDVPDRGDIDGDHDDHDPDPVVSLVVSVVSVVSPHDQQNVVGDLSRHNLNSCLSSLPVSSNVSSVVVPHDLPPSLSLQDGAGDPHAGDPVSLVSSLVSNVVVCVSPVVSLQDADPPRHTSLNSCCVRPQPRYDLVSSCSSVVSSVVSPHDQLDAHPQRDGPLLVCLLQLVLSSNLVVVVVDDLCSQCDATVVSQGSLNNLVVNLVVLVVVLVDPPDDPVSNCCSVPPRNVSSVSSNVSSD